Protein AF-A0AAV7RFZ5-F1 (afdb_monomer)

pLDDT: mean 86.52, std 11.88, range [27.7, 97.44]

Structure (mmCIF, N/CA/C/O backbone):
data_AF-A0AAV7RFZ5-F1
#
_entry.id   AF-A0AAV7RFZ5-F1
#
loop_
_atom_site.group_PDB
_atom_site.id
_atom_site.type_symbol
_atom_site.label_atom_id
_atom_site.label_alt_id
_atom_site.label_comp_id
_atom_site.label_asym_id
_atom_site.label_entity_id
_atom_site.label_seq_id
_atom_site.pdbx_PDB_ins_code
_atom_site.Cartn_x
_atom_site.Cartn_y
_atom_site.Cartn_z
_atom_site.occupancy
_atom_site.B_iso_or_equiv
_atom_site.auth_seq_id
_atom_site.auth_comp_id
_atom_site.auth_asym_id
_atom_site.auth_atom_id
_atom_site.pdbx_PDB_model_num
ATOM 1 N N . MET A 1 1 ? -70.930 -13.398 30.656 1.00 32.53 1 MET A N 1
ATOM 2 C CA . MET A 1 1 ? -69.897 -12.949 29.698 1.00 32.53 1 MET A CA 1
ATOM 3 C C . MET A 1 1 ? -68.576 -12.871 30.454 1.00 32.53 1 MET A C 1
ATOM 5 O O . MET A 1 1 ? -68.302 -11.859 31.072 1.00 32.53 1 MET A O 1
ATOM 9 N N . TYR A 1 2 ? -67.806 -13.958 30.504 1.00 27.70 2 TYR A N 1
ATOM 10 C CA . TYR A 1 2 ? -66.472 -13.952 31.117 1.00 27.70 2 TYR A CA 1
ATOM 11 C C . TYR A 1 2 ? -65.547 -14.809 30.250 1.00 27.70 2 TYR A C 1
ATOM 13 O O . TYR A 1 2 ? -65.387 -16.005 30.479 1.00 27.70 2 TYR A O 1
ATOM 21 N N . CYS A 1 3 ? -64.983 -14.206 29.200 1.00 31.38 3 CYS A N 1
ATOM 22 C CA . CYS A 1 3 ? -63.845 -14.782 28.485 1.00 31.38 3 CYS A CA 1
ATOM 23 C C . CYS A 1 3 ? -62.598 -14.513 29.331 1.00 31.38 3 CYS A C 1
ATOM 25 O O . CYS A 1 3 ? -61.932 -13.493 29.176 1.00 31.38 3 CYS A O 1
ATOM 27 N N . ASN A 1 4 ? -62.334 -15.409 30.281 1.00 36.47 4 ASN A N 1
ATOM 28 C CA . ASN A 1 4 ? -61.121 -15.384 31.085 1.00 36.47 4 ASN A CA 1
ATOM 29 C C . ASN A 1 4 ? -59.893 -15.644 30.200 1.00 36.47 4 ASN A C 1
ATOM 31 O O . ASN A 1 4 ? -59.837 -16.644 29.487 1.00 36.47 4 ASN A O 1
ATOM 35 N N . ASN A 1 5 ? -58.938 -14.715 30.282 1.00 44.78 5 ASN A N 1
ATOM 36 C CA . ASN A 1 5 ? -57.520 -14.792 29.926 1.00 44.78 5 ASN A CA 1
ATOM 37 C C . ASN A 1 5 ? -57.062 -16.083 29.221 1.00 44.78 5 ASN A C 1
ATOM 39 O O . ASN A 1 5 ? -56.762 -17.102 29.843 1.00 44.78 5 ASN A O 1
ATOM 43 N N . LEU A 1 6 ? -56.961 -15.975 27.896 1.00 51.78 6 LEU A N 1
ATOM 44 C CA . LEU A 1 6 ? -56.419 -16.960 26.965 1.00 51.78 6 LEU A CA 1
ATOM 45 C C . LEU A 1 6 ? -54.919 -17.172 27.199 1.00 51.78 6 LEU A C 1
ATOM 47 O O . LEU A 1 6 ? -54.073 -16.489 26.626 1.00 51.78 6 LEU A O 1
ATOM 51 N N . ILE A 1 7 ? -54.586 -18.158 28.023 1.00 56.19 7 ILE A N 1
ATOM 52 C CA . ILE A 1 7 ? -53.221 -18.662 28.137 1.00 56.19 7 ILE A CA 1
ATOM 53 C C . ILE A 1 7 ? -52.913 -19.418 26.836 1.00 56.19 7 ILE A C 1
ATOM 55 O O . ILE A 1 7 ? -53.590 -20.386 26.495 1.00 56.19 7 ILE A O 1
ATOM 59 N N . SER A 1 8 ? -51.890 -18.982 26.097 1.00 59.75 8 SER A N 1
ATOM 60 C CA . SER A 1 8 ? -51.423 -19.640 24.863 1.00 59.75 8 SER A CA 1
ATOM 61 C C . SER A 1 8 ? -50.872 -21.060 25.091 1.00 59.75 8 SER A C 1
ATOM 63 O O . SER A 1 8 ? -50.614 -21.788 24.134 1.00 59.75 8 SER A O 1
ATOM 65 N N . TRP A 1 9 ? -50.677 -21.440 26.353 1.00 57.91 9 TRP A N 1
ATOM 66 C CA . TRP A 1 9 ? -50.164 -22.727 26.798 1.00 57.91 9 TRP A CA 1
ATOM 67 C C . TRP A 1 9 ? -51.255 -23.534 27.496 1.00 57.91 9 TRP A C 1
ATOM 69 O O . TRP A 1 9 ? -51.931 -23.048 28.402 1.00 57.91 9 TRP A O 1
ATOM 79 N N . THR A 1 10 ? -51.384 -24.804 27.121 1.00 62.38 10 THR A N 1
ATOM 80 C CA . THR A 1 10 ? -52.253 -25.763 27.807 1.00 62.38 10 THR A CA 1
ATOM 81 C C . THR A 1 10 ? -51.456 -26.532 28.853 1.00 62.38 10 THR A C 1
ATOM 83 O O . THR A 1 10 ? -50.518 -27.242 28.501 1.00 62.38 10 THR A O 1
ATOM 86 N N . ARG A 1 11 ? -51.843 -26.453 30.133 1.00 61.00 11 ARG A N 1
ATOM 87 C CA . ARG A 1 11 ? -51.237 -27.273 31.204 1.00 61.00 11 ARG A CA 1
ATOM 88 C C . ARG A 1 11 ? -51.646 -28.749 31.155 1.00 61.00 11 ARG A C 1
ATOM 90 O O . ARG A 1 11 ? -50.950 -29.588 31.706 1.00 61.00 11 ARG A O 1
ATOM 97 N N . THR A 1 12 ? -52.767 -29.054 30.508 1.00 68.88 12 THR A N 1
ATOM 98 C CA . THR A 1 12 ? -53.399 -30.383 30.490 1.00 68.88 12 THR A CA 1
ATOM 99 C C . THR A 1 12 ? -53.640 -30.908 29.068 1.00 68.88 12 THR A C 1
ATOM 101 O O . THR A 1 12 ? -54.412 -31.841 28.875 1.00 68.88 12 THR A O 1
ATOM 104 N N . GLY A 1 13 ? -52.968 -30.327 28.066 1.00 67.31 13 GLY A N 1
ATOM 105 C CA . GLY A 1 13 ? -53.117 -30.688 26.651 1.00 67.31 13 GLY A CA 1
ATOM 106 C C . GLY A 1 13 ? -54.312 -30.029 25.945 1.00 67.31 13 GLY A C 1
ATOM 107 O O . GLY A 1 13 ? -55.052 -29.234 26.527 1.00 67.31 13 GLY A O 1
ATOM 108 N N . VAL A 1 14 ? -54.481 -30.329 24.652 1.00 74.94 14 VAL A N 1
ATOM 109 C CA . VAL A 1 14 ? -55.564 -29.785 23.815 1.00 74.94 14 VAL A CA 1
ATOM 110 C C . VAL A 1 14 ? -56.682 -30.817 23.693 1.00 74.94 14 VAL A C 1
ATOM 112 O O . VAL A 1 14 ? -56.518 -31.842 23.044 1.00 74.94 14 VAL A O 1
ATOM 115 N N . THR A 1 15 ? -57.834 -30.528 24.290 1.00 77.56 15 THR A N 1
ATOM 116 C CA . THR A 1 15 ? -59.030 -31.390 24.231 1.00 77.56 15 THR A CA 1
ATOM 117 C C . THR A 1 15 ? -59.938 -31.088 23.036 1.00 77.56 15 THR A C 1
ATOM 119 O O . THR A 1 15 ? -60.736 -31.923 22.626 1.00 77.56 15 THR A O 1
ATOM 122 N N . ASP A 1 16 ? -59.798 -29.898 22.450 1.00 79.94 16 ASP A N 1
ATOM 123 C CA . ASP A 1 16 ? -60.579 -29.431 21.306 1.00 79.94 16 ASP A CA 1
ATOM 124 C C . ASP A 1 16 ? -59.757 -29.520 20.017 1.00 79.94 16 ASP A C 1
ATOM 126 O O . ASP A 1 16 ? -59.101 -28.562 19.596 1.00 79.94 16 ASP A O 1
ATOM 130 N N . LEU A 1 17 ? -59.764 -30.714 19.424 1.00 80.25 17 LEU A N 1
ATOM 131 C CA . LEU A 1 17 ? -58.994 -31.029 18.221 1.00 80.25 17 LEU A CA 1
ATOM 132 C C . LEU A 1 17 ? -59.532 -30.330 16.964 1.00 80.25 17 LEU A C 1
ATOM 134 O O . LEU A 1 17 ? -58.768 -30.098 16.030 1.00 80.25 17 LEU A O 1
ATOM 138 N N . LYS A 1 18 ? -60.817 -29.945 16.940 1.00 85.06 18 LYS A N 1
ATOM 139 C CA . LYS A 1 18 ? -61.429 -29.263 15.786 1.00 85.06 18 LYS A CA 1
ATOM 140 C C . LYS A 1 18 ? -60.836 -27.868 15.565 1.00 85.06 18 LYS A C 1
ATOM 142 O O . LYS A 1 18 ? -60.684 -27.454 14.423 1.00 85.06 18 LYS A O 1
ATOM 147 N N . HIS A 1 19 ? -60.429 -27.186 16.638 1.00 81.56 19 HIS A N 1
ATOM 148 C CA . HIS A 1 19 ? -59.791 -25.862 16.587 1.00 81.56 19 HIS A CA 1
ATOM 149 C C . HIS A 1 19 ? -58.271 -25.912 16.824 1.00 81.56 19 HIS A C 1
ATOM 151 O O . HIS A 1 19 ? -57.644 -24.900 17.155 1.00 81.56 19 HIS A O 1
ATOM 157 N N . LEU A 1 20 ? -57.650 -27.087 16.668 1.00 82.44 20 LEU A N 1
ATOM 158 C CA . LEU A 1 20 ? -56.221 -27.280 16.919 1.00 82.44 20 LEU A CA 1
ATOM 159 C C . LEU A 1 20 ? -55.347 -26.393 16.022 1.00 82.44 20 LEU A C 1
ATOM 161 O O . LEU A 1 20 ? -54.431 -25.750 16.525 1.00 82.44 20 LEU A O 1
ATOM 165 N N . ALA A 1 21 ? -55.648 -26.310 14.723 1.00 85.69 21 ALA A N 1
ATOM 166 C CA . ALA A 1 21 ? -54.872 -25.506 13.775 1.00 85.69 21 ALA A CA 1
ATOM 167 C 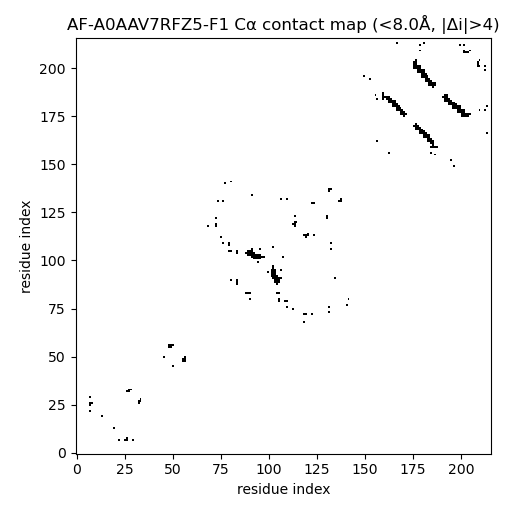C . ALA A 1 21 ? -54.835 -24.017 14.166 1.00 85.69 21 ALA A C 1
ATOM 169 O O . ALA A 1 21 ? -53.785 -23.375 14.134 1.00 85.69 21 ALA A O 1
ATOM 170 N N . GLU A 1 22 ? -55.968 -23.478 14.615 1.00 84.56 22 GLU A N 1
ATOM 171 C CA . GLU A 1 22 ? -56.070 -22.096 15.079 1.00 84.56 22 GLU A CA 1
ATOM 172 C C . GLU A 1 22 ? -55.326 -21.880 16.406 1.00 84.56 22 GLU A C 1
ATOM 174 O O . GLU A 1 22 ? -54.689 -20.845 16.610 1.00 84.56 22 GLU A O 1
ATOM 179 N N . LYS A 1 23 ? -55.354 -22.866 17.314 1.00 82.12 23 LYS A N 1
ATOM 180 C CA . LYS A 1 23 ? -54.558 -22.836 18.552 1.00 82.12 23 LYS A CA 1
ATOM 181 C C . LYS A 1 23 ? -53.054 -22.897 18.280 1.00 82.12 23 LYS A C 1
ATOM 183 O O . LYS A 1 23 ? -52.322 -22.138 18.908 1.00 82.12 23 LYS A O 1
ATOM 188 N N . ILE A 1 24 ? -52.605 -23.731 17.339 1.00 84.19 24 ILE A N 1
ATOM 189 C CA . ILE A 1 24 ? -51.195 -23.812 16.926 1.00 84.19 24 ILE A CA 1
ATOM 190 C C . ILE A 1 24 ? -50.742 -22.466 16.368 1.00 84.19 24 ILE A C 1
ATOM 192 O O . ILE A 1 24 ? -49.761 -21.916 16.854 1.00 84.19 24 ILE A O 1
ATOM 196 N N . LYS A 1 25 ? -51.491 -21.889 15.421 1.00 86.56 25 LYS A N 1
ATOM 197 C CA . LYS A 1 25 ? -51.143 -20.596 14.810 1.00 86.56 25 LYS A CA 1
ATOM 198 C C . LYS A 1 25 ? -51.033 -19.476 15.849 1.00 86.56 25 LYS A C 1
ATOM 200 O O . LYS A 1 25 ? -50.129 -18.646 15.793 1.00 86.56 25 LYS A O 1
ATOM 205 N N . ARG A 1 26 ? -51.940 -19.474 16.827 1.00 83.44 26 ARG A N 1
ATOM 206 C CA . ARG A 1 26 ? -51.945 -18.511 17.935 1.00 83.44 26 ARG A CA 1
ATOM 207 C C . ARG A 1 26 ? -50.766 -18.704 18.887 1.00 83.44 26 ARG A C 1
ATOM 209 O O . ARG A 1 26 ? -50.215 -17.714 19.348 1.00 83.44 26 ARG A O 1
ATOM 216 N N . HIS A 1 27 ? -50.376 -19.951 19.158 1.00 85.75 27 HIS A N 1
ATOM 217 C CA . HIS A 1 27 ? -49.178 -20.265 19.934 1.00 85.75 27 HIS A CA 1
ATOM 218 C C . HIS A 1 27 ? -47.903 -19.848 19.209 1.00 85.75 27 HIS A C 1
ATOM 220 O O . HIS A 1 27 ? -47.058 -19.197 19.815 1.00 85.75 27 HIS A O 1
ATOM 226 N N . ASP A 1 28 ? -47.796 -20.158 17.921 1.00 85.50 28 ASP A N 1
ATOM 227 C CA . ASP A 1 28 ? -46.648 -19.809 17.080 1.00 85.50 28 ASP A CA 1
ATOM 228 C C . ASP A 1 28 ? -46.438 -18.286 17.012 1.00 85.50 28 ASP A C 1
ATOM 230 O O . ASP A 1 28 ? -45.324 -17.781 17.099 1.00 85.50 28 ASP A O 1
ATOM 234 N N . SER A 1 29 ? -47.545 -17.536 16.990 1.00 87.38 29 SER A N 1
ATOM 235 C CA . SER A 1 29 ? -47.548 -16.067 17.015 1.00 87.38 29 SER A CA 1
ATOM 236 C C . SER A 1 29 ? -47.498 -15.470 18.430 1.00 87.38 29 SER A C 1
ATOM 238 O O . SER A 1 29 ? -47.563 -14.250 18.584 1.00 87.38 29 SER A O 1
ATOM 240 N N . SER A 1 30 ? -47.451 -16.295 19.480 1.00 87.38 30 SER A N 1
ATOM 241 C CA . SER A 1 30 ? -47.458 -15.803 20.858 1.00 87.38 30 SER A CA 1
ATOM 242 C C . SER A 1 30 ? -46.107 -15.194 21.228 1.00 87.38 30 SER A C 1
ATOM 244 O O . SER A 1 30 ? -45.051 -15.716 20.870 1.00 87.38 30 SER A O 1
ATOM 246 N N . GLU A 1 31 ? -46.129 -14.122 22.022 1.00 86.31 31 GLU A N 1
ATOM 247 C CA . GLU A 1 31 ? -44.915 -13.451 22.504 1.00 86.31 31 GLU A CA 1
ATOM 248 C C . GLU A 1 31 ? -43.962 -14.425 23.212 1.00 86.31 31 GLU A C 1
ATOM 250 O O . GLU A 1 31 ? -42.748 -14.361 23.029 1.00 86.31 31 GLU A O 1
ATOM 255 N N . SER A 1 32 ? -44.510 -15.370 23.983 1.00 84.25 32 SER A N 1
ATOM 256 C CA . SER A 1 32 ? -43.726 -16.390 24.681 1.00 84.25 32 SER A CA 1
ATOM 257 C C . SER A 1 32 ? -43.012 -17.335 23.714 1.00 84.25 32 SER A C 1
ATOM 259 O O . SER A 1 32 ? -41.819 -17.582 23.901 1.00 84.25 32 SER A O 1
ATOM 261 N N . HIS A 1 33 ? -43.706 -17.851 22.692 1.00 86.12 33 HIS A N 1
ATOM 262 C CA . HIS A 1 33 ? -43.086 -18.718 21.691 1.00 86.12 33 HIS A CA 1
ATOM 263 C C . HIS A 1 33 ? -42.000 -17.965 20.926 1.00 86.12 33 HIS A C 1
ATOM 265 O O . HIS A 1 33 ? -40.853 -18.406 20.915 1.00 86.12 33 HIS A O 1
ATOM 271 N N . LEU A 1 34 ? -42.327 -16.783 20.396 1.00 88.69 34 LEU A N 1
ATOM 272 C CA . LEU A 1 34 ? -41.390 -15.944 19.650 1.00 88.69 34 LEU A CA 1
ATOM 273 C C . LEU A 1 34 ? -40.155 -15.595 20.486 1.00 88.69 34 LEU A C 1
ATOM 275 O O . LEU A 1 34 ? -39.027 -15.770 20.033 1.00 88.69 34 LEU A O 1
ATOM 279 N N . THR A 1 35 ? -40.345 -15.187 21.742 1.00 88.44 35 THR A N 1
ATOM 280 C CA . THR A 1 35 ? -39.244 -14.867 22.659 1.00 88.44 35 THR A CA 1
ATOM 281 C C . THR A 1 35 ? -38.368 -16.086 22.939 1.00 88.44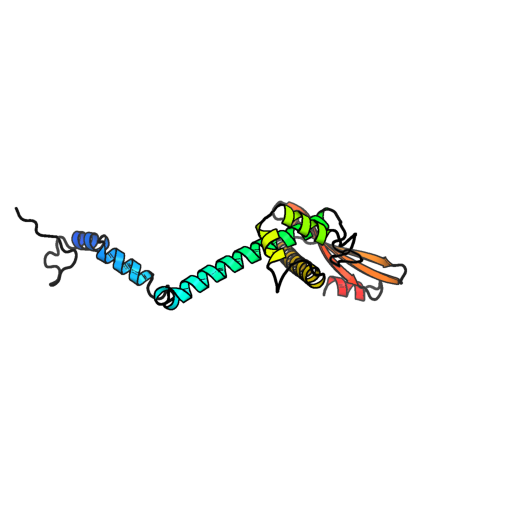 35 THR A C 1
ATOM 283 O O . THR A 1 35 ? -37.145 -15.967 22.980 1.00 88.44 35 THR A O 1
ATOM 286 N N . ASN A 1 36 ? -38.955 -17.269 23.129 1.00 88.38 36 ASN A N 1
ATOM 287 C CA . ASN A 1 36 ? -38.196 -18.492 23.387 1.00 88.38 36 ASN A CA 1
ATOM 288 C C . ASN A 1 36 ? -37.457 -18.988 22.138 1.00 88.38 36 ASN A C 1
ATOM 290 O O . ASN A 1 36 ? -36.306 -19.404 22.256 1.00 88.38 36 ASN A O 1
ATOM 294 N N . VAL A 1 37 ? -38.062 -18.882 20.953 1.00 90.44 37 VAL A N 1
ATOM 295 C CA . VAL A 1 37 ? -37.403 -19.169 19.669 1.00 90.44 37 VAL A CA 1
ATOM 296 C C . VAL A 1 37 ? -36.231 -18.217 19.449 1.00 90.44 37 VAL A C 1
ATOM 298 O O . VAL A 1 37 ? -35.129 -18.667 19.142 1.00 90.44 37 VAL A O 1
ATOM 301 N N . LEU A 1 38 ? -36.416 -16.917 19.692 1.00 86.25 38 LEU A N 1
ATOM 302 C CA . LEU A 1 38 ? -35.340 -15.928 19.604 1.00 86.25 38 LEU A CA 1
ATOM 303 C C . LEU A 1 38 ? -34.217 -16.220 20.609 1.00 86.25 38 LEU A C 1
ATOM 305 O O . LEU A 1 38 ? -33.044 -16.233 20.225 1.00 86.25 38 LEU A O 1
ATOM 309 N N . LYS A 1 39 ? -34.553 -16.532 21.868 1.00 85.56 39 LYS A N 1
ATOM 310 C CA . LYS A 1 39 ? -33.578 -16.923 22.900 1.00 85.56 39 LYS A CA 1
ATOM 311 C C . LYS A 1 39 ? -32.807 -18.175 22.503 1.00 85.56 39 LYS A C 1
ATOM 313 O O . LYS A 1 39 ? -31.587 -18.165 22.601 1.00 85.56 39 LYS A O 1
ATOM 318 N N . LEU A 1 40 ? -33.485 -19.213 22.012 1.00 87.12 40 LEU A N 1
ATOM 319 C CA . LEU A 1 40 ? -32.849 -20.444 21.542 1.00 87.12 40 LEU A CA 1
ATOM 320 C C . LEU A 1 40 ? -31.944 -20.177 20.334 1.00 87.12 40 LEU A C 1
ATOM 322 O O . LEU A 1 40 ? -30.814 -20.647 20.300 1.00 87.12 40 LEU A O 1
ATOM 326 N N . SER A 1 41 ? -32.397 -19.360 19.380 1.00 85.50 41 SER A N 1
ATOM 327 C CA . SER A 1 41 ? -31.605 -18.991 18.200 1.00 85.50 41 SER A CA 1
ATOM 328 C C . SER A 1 41 ? -30.344 -18.184 18.537 1.00 85.50 41 SER A C 1
ATOM 330 O O . SER A 1 41 ? -29.383 -18.195 17.763 1.00 85.50 41 SER A O 1
ATOM 332 N N . SER A 1 42 ? -30.355 -17.494 19.683 1.00 79.62 42 SER A N 1
ATOM 333 C CA . SER A 1 42 ? -29.245 -16.696 20.217 1.00 79.62 42 SER A CA 1
ATOM 334 C C . SER A 1 42 ? -28.406 -17.462 21.248 1.00 79.62 42 SER A C 1
ATOM 336 O O . SER A 1 42 ? -27.306 -17.026 21.599 1.00 79.62 42 SER A O 1
ATOM 338 N N . PHE A 1 43 ? -28.906 -18.599 21.738 1.00 77.62 43 PHE A N 1
ATOM 339 C CA . PHE A 1 43 ? -28.256 -19.426 22.747 1.00 77.62 43 PHE A CA 1
ATOM 340 C C . PHE A 1 43 ? -26.935 -19.975 22.197 1.00 77.62 43 PHE A C 1
ATOM 342 O O . PHE A 1 43 ? -26.880 -20.503 21.090 1.00 77.62 43 PHE A O 1
ATOM 349 N N . GLY A 1 44 ? -25.846 -19.785 22.945 1.00 72.88 44 GLY A N 1
ATOM 350 C CA . GLY A 1 44 ? -24.494 -20.170 22.525 1.00 72.88 44 GLY A CA 1
ATOM 351 C C . GLY A 1 44 ? -23.827 -19.242 21.499 1.00 72.88 44 GLY A C 1
ATOM 352 O O . GLY A 1 44 ? -22.633 -19.386 21.262 1.00 72.88 44 GLY A O 1
ATOM 353 N N . LYS A 1 45 ? -24.543 -18.262 20.923 1.00 76.94 45 LYS A N 1
ATOM 354 C CA . LYS A 1 45 ? -23.955 -17.265 20.002 1.00 76.94 45 LYS A CA 1
ATOM 355 C C . LYS A 1 45 ? -23.382 -16.041 20.713 1.00 76.94 45 LYS A C 1
ATOM 357 O O . LYS A 1 45 ? -22.537 -15.346 20.162 1.00 76.94 45 LYS A O 1
ATOM 362 N N . SER A 1 46 ? -23.856 -15.747 21.923 1.00 68.00 46 SER A N 1
ATOM 363 C CA . SER A 1 46 ? -23.341 -14.639 22.733 1.00 68.00 46 SER A CA 1
ATOM 364 C C . SER A 1 46 ? -22.176 -15.100 23.602 1.00 68.00 46 SER A C 1
ATOM 366 O O . SER A 1 46 ? -22.285 -16.097 24.313 1.00 68.00 46 SER A O 1
ATOM 368 N N . ASN A 1 47 ? -21.074 -14.350 23.586 1.00 71.94 47 ASN A N 1
ATOM 369 C CA . ASN A 1 47 ? -19.955 -14.599 24.487 1.00 71.94 47 ASN A CA 1
ATOM 370 C C . ASN A 1 47 ? -20.400 -14.330 25.936 1.00 71.94 47 ASN A C 1
ATOM 372 O O . ASN A 1 47 ? -20.714 -13.196 26.300 1.00 71.94 47 ASN A O 1
ATOM 376 N N . ILE A 1 48 ? -20.420 -15.381 26.756 1.00 70.81 48 ILE A N 1
ATOM 377 C CA . ILE A 1 48 ? -20.871 -15.349 28.154 1.00 70.81 48 ILE A CA 1
ATOM 378 C C . ILE A 1 48 ? -20.081 -14.312 28.974 1.00 70.81 48 ILE A C 1
ATOM 380 O O . ILE A 1 48 ? -20.656 -13.633 29.826 1.00 70.81 48 ILE A O 1
ATOM 384 N N . ALA A 1 49 ? -18.795 -14.100 28.669 1.00 65.06 49 ALA A N 1
ATOM 385 C CA . ALA A 1 49 ? -17.973 -13.098 29.347 1.00 65.06 49 ALA A CA 1
ATOM 386 C C . ALA A 1 49 ? -18.464 -11.657 29.103 1.00 65.06 49 ALA A C 1
ATOM 388 O O . ALA A 1 49 ? -18.399 -10.833 30.012 1.00 65.06 49 ALA A O 1
ATOM 389 N N . LEU A 1 50 ? -19.012 -11.353 27.915 1.00 66.00 50 LEU A N 1
ATO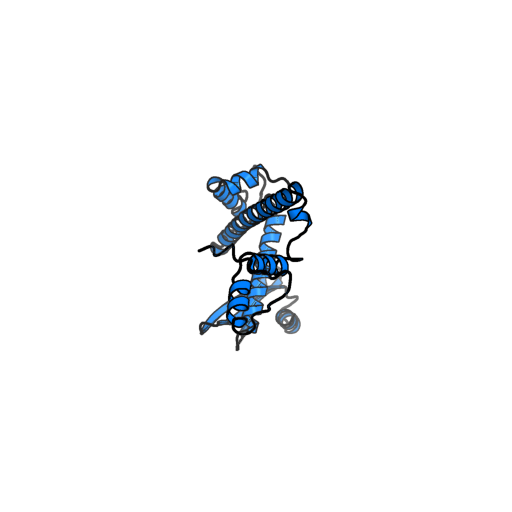M 390 C CA . LEU A 1 50 ? -19.582 -10.030 27.603 1.00 66.00 50 LEU A CA 1
ATOM 391 C C . LEU A 1 50 ? -20.882 -9.751 28.365 1.00 66.00 50 LEU A C 1
ATOM 393 O O . LEU A 1 50 ? -21.200 -8.590 28.616 1.00 66.00 50 LEU A O 1
ATOM 397 N N . GLN A 1 51 ? -21.639 -10.797 28.705 1.00 63.88 51 GLN A N 1
ATOM 398 C CA . GLN A 1 51 ? -22.903 -10.671 29.433 1.00 63.88 51 GLN A CA 1
ATOM 399 C C . GLN A 1 51 ? -22.701 -10.623 30.950 1.00 63.88 51 GLN A C 1
ATOM 401 O O . GLN A 1 51 ? -23.433 -9.915 31.636 1.00 63.88 51 GLN A O 1
ATOM 406 N N . LEU A 1 52 ? -21.716 -11.360 31.472 1.00 65.81 52 LEU A N 1
ATOM 407 C CA . LEU A 1 52 ? -21.489 -11.494 32.914 1.00 65.81 52 LEU A CA 1
ATOM 408 C C . LEU A 1 52 ? -20.545 -10.438 33.498 1.00 65.81 52 LEU A C 1
ATOM 410 O O . LEU A 1 52 ? -20.553 -10.230 34.708 1.00 65.81 52 LEU A O 1
ATOM 414 N N . ASN A 1 53 ? -19.718 -9.787 32.675 1.00 80.25 53 ASN A N 1
ATOM 415 C CA . ASN A 1 53 ? -18.70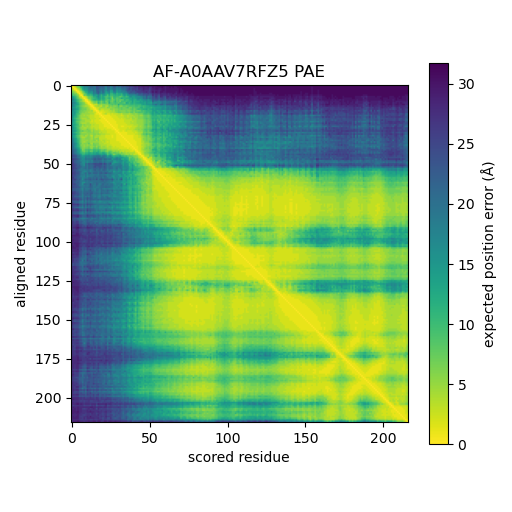2 -8.860 33.161 1.00 80.25 53 ASN A CA 1
ATOM 416 C C . ASN A 1 53 ? -18.755 -7.520 32.412 1.00 80.25 53 ASN A C 1
ATOM 418 O O . ASN A 1 53 ? -18.277 -7.377 31.284 1.00 80.25 53 ASN A O 1
ATOM 422 N N . GLU A 1 54 ? -19.313 -6.506 33.077 1.00 79.19 54 GLU A N 1
ATOM 423 C CA . GLU A 1 54 ? -19.418 -5.150 32.535 1.00 79.19 54 GLU A CA 1
ATOM 424 C C . GLU A 1 54 ? -18.043 -4.545 32.210 1.00 79.19 54 GLU A C 1
ATOM 426 O O . GLU A 1 54 ? -17.899 -3.865 31.192 1.00 79.19 54 GLU A O 1
ATOM 431 N N . ALA A 1 55 ? -17.022 -4.818 33.029 1.00 80.19 55 ALA A N 1
ATOM 432 C CA . ALA A 1 55 ? -15.665 -4.335 32.797 1.00 80.19 55 ALA A CA 1
ATOM 433 C C . ALA A 1 55 ? -15.037 -4.985 31.555 1.00 80.19 55 ALA A C 1
ATOM 435 O O . ALA A 1 55 ? -14.416 -4.289 30.755 1.00 80.19 55 ALA A O 1
ATOM 436 N N . TYR A 1 56 ? -15.263 -6.285 31.339 1.00 82.25 56 TYR A N 1
ATOM 437 C CA . TYR A 1 56 ? -14.830 -6.979 30.122 1.00 82.25 56 TYR A CA 1
ATOM 438 C C . TYR A 1 56 ? -15.505 -6.391 28.878 1.00 82.25 56 TYR A C 1
ATOM 440 O O . TYR A 1 56 ? -14.832 -6.059 27.903 1.00 82.25 56 TYR A O 1
ATOM 448 N N . ARG A 1 57 ? -16.824 -6.162 28.935 1.00 82.69 57 ARG A N 1
ATOM 449 C CA . ARG A 1 57 ? -17.570 -5.512 27.848 1.00 82.69 57 ARG A CA 1
ATOM 450 C C . ARG A 1 57 ? -17.037 -4.110 27.539 1.00 82.69 57 ARG A C 1
ATOM 452 O O . ARG A 1 57 ? -16.803 -3.799 26.374 1.00 82.69 57 ARG A O 1
ATOM 459 N N . LYS A 1 58 ? -16.803 -3.280 28.564 1.00 86.19 58 LYS A N 1
ATOM 460 C CA . LYS A 1 58 ? -16.181 -1.950 28.406 1.00 86.19 58 LYS A CA 1
ATOM 461 C C . LYS A 1 58 ? -14.775 -2.045 27.811 1.00 86.19 58 LYS A C 1
ATOM 463 O O . LYS A 1 58 ? -14.421 -1.223 26.975 1.00 86.19 58 LYS A O 1
ATOM 468 N N . GLY A 1 59 ? -13.999 -3.057 28.201 1.00 87.75 59 GLY A N 1
ATOM 469 C CA . GLY A 1 59 ? -12.670 -3.321 27.650 1.00 87.75 59 GLY A CA 1
ATOM 470 C C . GLY A 1 59 ? -12.697 -3.610 26.150 1.00 87.75 59 GLY A C 1
ATOM 471 O O . GLY A 1 59 ? -11.914 -3.024 25.409 1.00 87.75 59 GLY A O 1
ATOM 472 N N . VAL A 1 60 ? -13.632 -4.446 25.689 1.00 88.06 60 VAL A N 1
ATOM 473 C CA . VAL A 1 60 ? -13.796 -4.752 24.256 1.00 88.06 60 VAL A CA 1
ATOM 474 C C . VAL A 1 60 ? -14.223 -3.517 23.464 1.00 88.06 60 VAL A C 1
ATOM 476 O O . VAL A 1 60 ? -13.654 -3.253 22.410 1.00 88.06 60 VAL A O 1
ATOM 479 N N . ILE A 1 61 ? -15.175 -2.732 23.982 1.00 89.31 61 ILE A N 1
ATOM 480 C CA . ILE A 1 61 ? -15.605 -1.480 23.338 1.00 89.31 61 ILE A CA 1
ATOM 481 C C . ILE A 1 61 ? -14.413 -0.531 23.192 1.00 89.31 61 ILE A C 1
ATOM 483 O O . ILE A 1 61 ? -14.114 -0.097 22.084 1.00 89.31 61 ILE A O 1
ATOM 487 N N . LYS A 1 62 ? -13.676 -0.292 24.282 1.00 92.25 62 LYS A N 1
ATOM 488 C CA . LYS A 1 62 ? -12.498 0.579 24.267 1.00 92.25 62 LYS A CA 1
ATOM 489 C C . LYS A 1 62 ? -11.419 0.076 23.306 1.00 92.25 62 LYS A C 1
ATOM 491 O O . LYS A 1 62 ? -10.798 0.872 22.617 1.00 92.25 62 LYS A O 1
ATOM 496 N N . HIS A 1 63 ? -11.186 -1.235 23.245 1.00 91.50 63 HIS A N 1
ATOM 497 C CA . HIS A 1 63 ? -10.226 -1.806 22.302 1.00 91.50 63 HIS A CA 1
ATOM 498 C C . HIS A 1 63 ? -10.635 -1.550 20.847 1.00 91.50 63 HIS A C 1
ATOM 500 O O . HIS A 1 63 ? -9.801 -1.121 20.056 1.00 91.50 63 HIS A O 1
ATOM 506 N N . ASN A 1 64 ? -11.908 -1.758 20.507 1.00 93.38 64 ASN A N 1
ATOM 507 C CA . ASN A 1 64 ? -12.409 -1.494 19.159 1.00 93.38 64 ASN A CA 1
ATOM 508 C C . ASN A 1 64 ? -12.326 -0.003 18.802 1.00 93.38 64 ASN A C 1
ATOM 510 O O . ASN A 1 64 ? -11.889 0.326 17.706 1.00 93.38 64 ASN A O 1
ATOM 514 N N . GLU A 1 65 ? -12.643 0.893 19.742 1.00 93.25 65 GLU A N 1
ATOM 515 C CA . GLU A 1 65 ? -12.464 2.340 19.553 1.00 93.25 65 GLU A CA 1
ATOM 516 C C . GLU A 1 65 ? -11.000 2.702 19.251 1.00 93.25 65 GLU A C 1
ATOM 518 O O . GLU A 1 65 ? -10.732 3.535 18.388 1.00 93.25 65 GLU A O 1
ATOM 523 N N . GLU A 1 66 ? -10.035 2.073 19.928 1.00 91.06 66 GLU A N 1
ATOM 524 C CA . GLU A 1 66 ? -8.608 2.273 19.643 1.00 91.06 66 GLU A CA 1
ATOM 525 C C . GLU A 1 66 ? -8.197 1.680 18.287 1.00 91.06 66 GLU A C 1
ATOM 527 O O . GLU A 1 66 ? -7.416 2.294 17.561 1.00 91.06 66 GLU A O 1
ATOM 532 N N . VAL A 1 67 ? -8.739 0.520 17.904 1.00 92.88 67 VAL A N 1
ATOM 533 C CA . VAL A 1 67 ? -8.518 -0.068 16.572 1.00 92.88 67 VAL A CA 1
ATOM 534 C C . VAL A 1 67 ? -9.018 0.873 15.478 1.00 92.88 67 VAL A C 1
ATOM 536 O O . VAL A 1 67 ? -8.292 1.111 14.513 1.00 92.88 67 VAL A O 1
ATOM 539 N N . ASP A 1 68 ? -10.212 1.441 15.632 1.00 94.19 68 ASP A N 1
ATOM 540 C CA . ASP A 1 68 ? -10.798 2.359 14.654 1.00 94.19 68 ASP A CA 1
ATOM 541 C C . ASP A 1 68 ? -9.980 3.648 14.532 1.00 94.19 68 ASP A C 1
ATOM 543 O O . ASP A 1 68 ? -9.664 4.078 13.418 1.00 94.19 68 ASP A O 1
ATOM 547 N N . LYS A 1 69 ? -9.540 4.219 15.662 1.00 92.44 69 LYS A N 1
ATOM 548 C CA . LYS A 1 69 ? -8.611 5.360 15.664 1.00 92.44 69 LYS A CA 1
ATOM 549 C C . LYS A 1 69 ? -7.314 5.018 14.937 1.00 92.44 69 LYS A C 1
ATOM 551 O O . LYS A 1 69 ? -6.904 5.758 14.050 1.00 92.44 69 LYS A O 1
ATOM 556 N N . ASN A 1 70 ? -6.683 3.889 15.254 1.00 92.44 70 ASN A N 1
ATOM 557 C CA . ASN A 1 70 ? -5.418 3.496 14.631 1.00 92.44 70 ASN A CA 1
ATOM 558 C C . ASN A 1 70 ? -5.562 3.274 13.119 1.00 92.44 70 ASN A C 1
ATOM 560 O O . ASN A 1 70 ? -4.701 3.704 12.353 1.00 92.44 70 ASN A O 1
ATOM 564 N N . ARG A 1 71 ? -6.667 2.662 12.671 1.00 94.75 71 ARG A N 1
ATOM 565 C CA . ARG A 1 71 ? -6.981 2.506 11.241 1.00 94.75 71 ARG A CA 1
ATOM 566 C C . ARG A 1 71 ? -7.158 3.853 10.549 1.00 94.75 71 ARG A C 1
ATOM 568 O O . ARG A 1 71 ? -6.671 4.023 9.434 1.00 94.75 71 ARG A O 1
ATOM 575 N N . TYR A 1 72 ? -7.818 4.803 11.207 1.00 95.31 72 TYR A N 1
ATOM 576 C CA . TYR A 1 72 ? -7.983 6.154 10.684 1.00 95.31 72 TYR A CA 1
ATOM 577 C C . TYR A 1 72 ? -6.632 6.855 10.491 1.00 95.31 72 TYR A C 1
ATOM 579 O O . TYR A 1 72 ? -6.340 7.329 9.395 1.00 95.31 72 TYR A O 1
ATOM 587 N N . ILE A 1 73 ? -5.778 6.853 11.520 1.00 95.12 73 ILE A N 1
ATOM 588 C CA . ILE A 1 73 ? -4.429 7.433 11.445 1.00 95.12 73 ILE A CA 1
ATOM 589 C C . ILE A 1 73 ? -3.617 6.777 10.325 1.00 95.12 73 ILE A C 1
ATOM 591 O O . ILE A 1 73 ? -3.029 7.468 9.494 1.00 95.12 73 ILE A O 1
ATOM 595 N N . LEU A 1 74 ? -3.623 5.443 10.260 1.00 95.19 74 LEU A N 1
ATOM 596 C CA . LEU A 1 74 ? -2.924 4.693 9.220 1.00 95.19 74 LEU A CA 1
ATOM 597 C C . LEU A 1 74 ? -3.402 5.083 7.815 1.00 95.19 74 LEU A C 1
ATOM 599 O O . LEU A 1 74 ? -2.578 5.272 6.923 1.00 95.19 74 LEU A O 1
ATOM 603 N N . SER A 1 75 ? -4.713 5.264 7.624 1.00 96.25 75 SER A N 1
ATOM 604 C CA . SER A 1 75 ? -5.272 5.733 6.352 1.00 96.25 75 SER A CA 1
ATOM 605 C C . SER A 1 75 ? -4.691 7.086 5.944 1.00 96.25 75 SER A C 1
ATOM 607 O O . SER A 1 75 ? -4.331 7.260 4.784 1.00 96.25 75 SER A O 1
ATOM 609 N N . LYS A 1 76 ? -4.543 8.025 6.885 1.00 96.44 76 LYS A N 1
ATOM 610 C CA . LYS A 1 76 ? -3.974 9.352 6.602 1.00 96.44 76 LYS A CA 1
ATOM 611 C C . LYS A 1 76 ? -2.498 9.290 6.237 1.00 96.44 76 LYS A C 1
ATOM 613 O O . LYS A 1 76 ? -2.068 9.983 5.321 1.00 96.44 76 LYS A O 1
ATOM 618 N N . LEU A 1 77 ? -1.731 8.424 6.896 1.00 95.81 77 LEU A N 1
ATOM 619 C CA . LEU A 1 77 ? -0.334 8.186 6.529 1.00 95.81 77 LEU A CA 1
ATOM 620 C C . LEU A 1 77 ? -0.221 7.593 5.117 1.00 95.81 77 LEU A C 1
ATOM 622 O O . LEU A 1 77 ? 0.608 8.045 4.330 1.00 95.81 77 LEU A O 1
ATOM 626 N N . ILE A 1 78 ? -1.084 6.633 4.770 1.00 96.12 78 ILE A N 1
ATOM 627 C CA . ILE A 1 78 ? -1.157 6.062 3.416 1.00 96.12 78 ILE A CA 1
ATOM 628 C C . ILE A 1 78 ? -1.515 7.142 2.388 1.00 96.12 78 ILE A C 1
ATOM 630 O O . ILE A 1 78 ? -0.919 7.172 1.312 1.00 96.12 78 ILE A O 1
ATOM 634 N N . ASP A 1 79 ? -2.441 8.047 2.706 1.00 96.38 79 ASP A N 1
ATOM 635 C CA . ASP A 1 79 ? -2.793 9.163 1.823 1.00 96.38 79 ASP A CA 1
ATOM 636 C C . ASP A 1 79 ? -1.599 10.103 1.590 1.00 96.38 79 ASP A C 1
ATOM 638 O O . ASP A 1 79 ? -1.369 10.519 0.454 1.00 96.38 79 ASP A O 1
ATOM 642 N N . CYS A 1 80 ? -0.771 10.362 2.610 1.00 95.94 80 CYS A N 1
ATOM 643 C CA . CYS A 1 80 ? 0.484 11.104 2.442 1.00 95.94 80 CYS A CA 1
ATOM 644 C C . CYS A 1 80 ? 1.469 10.380 1.506 1.00 95.94 80 CYS A C 1
ATOM 646 O O . CYS A 1 80 ? 2.064 11.018 0.638 1.00 95.94 80 CYS A O 1
ATOM 648 N N . VAL A 1 81 ? 1.629 9.054 1.629 1.00 95.75 81 VAL A N 1
ATOM 649 C CA . VAL A 1 81 ? 2.487 8.272 0.712 1.00 95.75 81 VAL A CA 1
ATOM 650 C C . VAL A 1 81 ? 1.940 8.317 -0.716 1.00 95.75 81 VAL A C 1
ATOM 652 O O . VAL A 1 81 ? 2.696 8.556 -1.659 1.00 95.75 81 VAL A O 1
ATOM 655 N N . LYS A 1 82 ? 0.624 8.138 -0.888 1.00 95.94 82 LYS A N 1
ATOM 656 C CA . LYS A 1 82 ? -0.047 8.238 -2.192 1.00 95.94 82 LYS A CA 1
ATOM 657 C C . LYS A 1 82 ? 0.142 9.609 -2.820 1.00 95.94 82 LYS A C 1
ATOM 659 O O . LYS A 1 82 ? 0.395 9.677 -4.017 1.00 95.94 82 LYS A O 1
ATOM 664 N N . PHE A 1 83 ? 0.039 10.678 -2.032 1.00 96.25 83 PHE A N 1
ATOM 665 C CA . PHE A 1 83 ? 0.300 12.031 -2.503 1.00 96.25 83 PHE A CA 1
ATOM 666 C C . PHE A 1 83 ? 1.734 12.150 -3.020 1.00 96.25 83 PHE A C 1
ATOM 668 O O . PHE A 1 83 ? 1.932 12.563 -4.159 1.00 96.25 83 PHE A O 1
ATOM 675 N N . CYS A 1 84 ? 2.731 11.718 -2.240 1.00 95.06 84 CYS A N 1
ATOM 676 C CA . CYS A 1 84 ? 4.119 11.739 -2.700 1.00 95.06 84 CYS A CA 1
ATOM 677 C C . CYS A 1 84 ? 4.293 10.967 -4.017 1.00 95.06 84 CYS A C 1
ATOM 679 O O . CYS A 1 84 ? 4.888 11.491 -4.951 1.00 95.06 84 CYS A O 1
ATOM 681 N N . GLY A 1 85 ? 3.720 9.765 -4.125 1.00 93.19 85 GLY A N 1
ATOM 682 C CA . GLY A 1 85 ? 3.794 8.957 -5.344 1.00 93.19 85 GLY A CA 1
ATOM 683 C C . GLY A 1 85 ? 3.089 9.588 -6.551 1.00 93.19 85 GLY A C 1
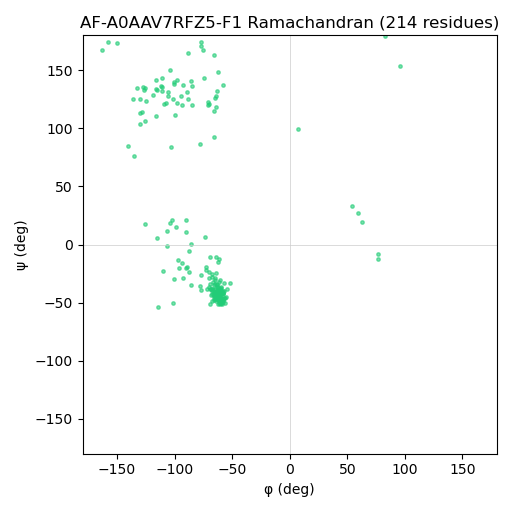ATOM 684 O O . GLY A 1 85 ? 3.633 9.573 -7.649 1.00 93.19 85 GLY A O 1
ATOM 685 N N . ALA A 1 86 ? 1.905 10.175 -6.359 1.00 94.88 86 ALA A N 1
ATOM 686 C CA . ALA A 1 86 ? 1.114 10.780 -7.434 1.00 94.88 86 ALA A CA 1
ATOM 687 C C . ALA A 1 86 ? 1.765 12.032 -8.040 1.00 94.88 86 ALA A C 1
ATOM 689 O O . ALA A 1 86 ? 1.525 12.340 -9.204 1.00 94.88 86 ALA A O 1
ATOM 690 N N . PHE A 1 87 ? 2.573 12.744 -7.252 1.00 95.00 87 PHE A N 1
ATOM 691 C CA . PHE A 1 87 ? 3.2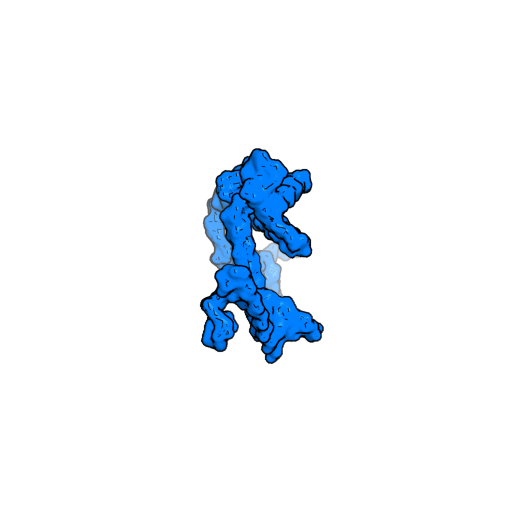83 13.954 -7.668 1.00 95.00 87 PHE A CA 1
ATOM 692 C C . PHE A 1 87 ? 4.790 13.729 -7.875 1.00 95.00 87 PHE A C 1
ATOM 694 O O . PHE A 1 87 ? 5.528 14.704 -7.990 1.00 95.00 87 PHE A O 1
ATOM 701 N N . GLU A 1 88 ? 5.248 12.471 -7.899 1.00 93.75 88 GLU A N 1
ATOM 702 C CA . GLU A 1 88 ? 6.664 12.099 -8.074 1.00 93.75 88 GLU A CA 1
ATOM 703 C C . GLU A 1 88 ? 7.602 12.780 -7.056 1.00 93.75 88 GLU A C 1
ATOM 705 O O . GLU A 1 88 ? 8.754 13.114 -7.335 1.00 93.75 88 GLU A O 1
ATOM 710 N N . LEU A 1 89 ? 7.100 13.005 -5.840 1.00 93.25 89 LEU A N 1
ATOM 711 C CA . LEU A 1 89 ? 7.833 13.678 -4.778 1.00 93.25 89 LEU A CA 1
ATOM 712 C C . LEU A 1 89 ? 8.691 12.687 -4.004 1.00 93.25 89 LEU A C 1
ATOM 714 O O . LEU A 1 89 ? 8.270 11.581 -3.653 1.00 93.25 89 LEU A O 1
ATOM 718 N N . VAL A 1 90 ? 9.891 13.138 -3.649 1.00 89.12 90 VAL A N 1
ATOM 719 C CA . VAL A 1 90 ? 10.764 12.390 -2.752 1.00 89.12 90 VAL A CA 1
ATOM 720 C C . VAL A 1 90 ? 10.087 12.296 -1.387 1.00 89.12 90 VAL A C 1
ATOM 722 O O . VAL A 1 90 ? 9.839 13.306 -0.731 1.00 89.12 90 VAL A O 1
ATOM 725 N N . VAL A 1 91 ? 9.801 11.070 -0.950 1.00 88.25 91 VAL A N 1
ATOM 726 C CA . VAL A 1 91 ? 9.163 10.805 0.349 1.00 88.25 91 VAL A CA 1
ATOM 727 C C . VAL A 1 91 ? 10.035 11.347 1.491 1.00 88.25 91 VAL A C 1
ATOM 729 O O . VAL A 1 91 ? 9.523 11.973 2.418 1.00 88.25 91 VAL A O 1
ATOM 732 N N . ARG A 1 92 ? 11.357 11.166 1.378 1.00 86.25 92 ARG A N 1
ATOM 733 C CA . ARG A 1 92 ? 12.340 11.397 2.444 1.00 86.25 92 ARG A CA 1
ATOM 734 C C . ARG A 1 92 ? 13.142 12.677 2.287 1.00 86.25 92 ARG A C 1
ATOM 736 O O . ARG A 1 92 ? 13.451 13.106 1.177 1.00 86.25 92 ARG A O 1
ATOM 743 N N . GLY A 1 93 ? 13.539 13.232 3.426 1.00 82.56 93 GLY A N 1
ATOM 744 C CA . GLY A 1 93 ? 14.564 14.270 3.511 1.00 82.56 93 GLY A CA 1
ATOM 745 C C . GLY A 1 93 ? 15.967 13.678 3.651 1.00 82.56 93 GLY A C 1
ATOM 746 O O . GLY A 1 93 ? 16.131 12.504 3.979 1.00 82.56 93 GLY A O 1
ATOM 747 N N . HIS A 1 94 ? 16.992 14.503 3.429 1.00 83.50 94 HIS A N 1
ATOM 748 C CA . HIS A 1 94 ? 18.370 14.136 3.783 1.00 83.50 94 HIS A CA 1
ATOM 749 C C . HIS A 1 94 ? 18.541 14.014 5.306 1.00 83.50 94 HIS A C 1
ATOM 751 O O . HIS A 1 94 ? 19.212 13.107 5.792 1.00 83.50 94 HIS A O 1
ATOM 757 N N . ASP A 1 95 ? 17.890 14.913 6.040 1.00 82.81 95 ASP A N 1
ATOM 758 C CA . ASP A 1 95 ? 17.842 14.946 7.493 1.00 82.81 95 ASP A CA 1
ATOM 759 C C . ASP A 1 95 ? 16.376 15.030 7.914 1.00 82.81 95 ASP A C 1
ATOM 761 O O . ASP A 1 95 ? 15.721 16.024 7.621 1.00 82.81 95 ASP A O 1
ATOM 765 N N . GLU A 1 96 ? 15.861 13.988 8.566 1.00 83.56 96 GLU A N 1
ATOM 766 C CA . GLU A 1 96 ? 14.478 13.915 9.052 1.00 83.56 96 GLU A CA 1
ATOM 767 C C . GLU A 1 96 ? 14.378 14.169 10.564 1.00 83.56 96 GLU A C 1
ATOM 769 O O . GLU A 1 96 ? 13.413 13.729 11.183 1.00 83.56 96 GLU A O 1
ATOM 774 N N . THR A 1 97 ? 15.363 14.813 11.196 1.00 83.56 97 THR A N 1
ATOM 775 C CA . THR A 1 97 ? 15.272 15.232 12.608 1.00 83.56 97 THR A CA 1
ATOM 776 C C . THR A 1 97 ? 14.190 16.299 12.822 1.00 83.56 97 THR A C 1
ATOM 778 O O . THR A 1 97 ? 13.681 16.893 11.869 1.00 83.56 97 THR A O 1
ATOM 781 N N . GLU A 1 98 ? 13.775 16.515 14.076 1.00 77.50 98 GLU A N 1
ATOM 782 C CA . GLU A 1 98 ? 12.755 17.524 14.417 1.00 77.50 98 GLU A CA 1
ATOM 783 C C . GLU A 1 98 ? 13.235 18.952 14.131 1.00 77.50 98 GLU A C 1
ATOM 785 O O . GLU A 1 98 ? 12.442 19.814 13.760 1.00 77.50 98 GLU A O 1
ATOM 790 N N . GLU A 1 99 ? 14.539 19.178 14.243 1.00 82.44 99 GLU A N 1
ATOM 791 C CA . GLU A 1 99 ? 15.201 20.462 14.048 1.00 82.44 99 GLU A CA 1
ATOM 792 C C . GLU A 1 99 ? 15.590 20.719 12.584 1.00 82.44 99 GLU A C 1
ATOM 794 O O . GLU A 1 99 ? 16.052 21.812 12.243 1.00 82.44 99 GLU A O 1
ATOM 799 N N . SER A 1 100 ? 15.402 19.730 11.706 1.00 84.31 100 SER A N 1
ATOM 800 C CA . SER A 1 100 ? 15.742 19.849 10.293 1.00 84.31 100 SER A CA 1
ATOM 801 C C . SER A 1 100 ? 14.903 20.929 9.609 1.00 84.31 100 SER A C 1
ATOM 803 O O . SER A 1 100 ? 13.672 20.960 9.686 1.00 84.31 100 SER A O 1
ATOM 805 N N . LEU A 1 101 ? 15.574 21.797 8.847 1.00 80.31 101 LEU A N 1
ATOM 806 C CA . LEU A 1 101 ? 14.911 22.784 7.989 1.00 80.31 101 LEU A CA 1
ATOM 807 C C . LEU A 1 101 ? 14.156 22.122 6.825 1.00 80.31 101 LEU A C 1
ATOM 809 O O . LEU A 1 101 ? 13.194 22.697 6.309 1.00 80.31 101 LEU A O 1
ATOM 813 N N . ASN A 1 102 ? 14.579 20.919 6.421 1.00 81.19 102 ASN A N 1
ATOM 814 C CA . ASN A 1 102 ? 13.968 20.146 5.345 1.00 81.19 102 ASN A CA 1
ATOM 815 C C . ASN A 1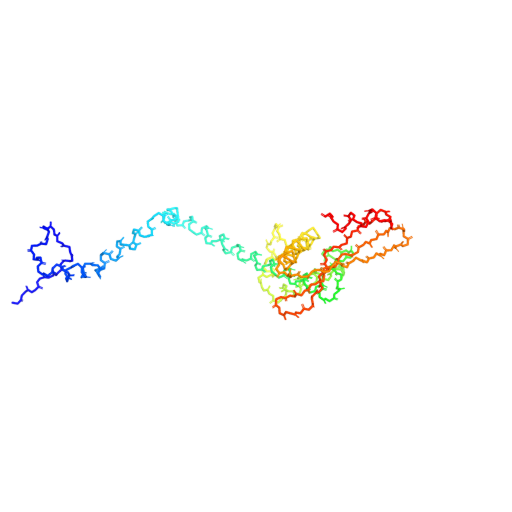 102 ? 13.814 18.666 5.748 1.00 81.19 102 ASN A C 1
ATOM 817 O O . ASN A 1 102 ? 14.563 17.812 5.264 1.00 81.19 102 ASN A O 1
ATOM 821 N N . PRO A 1 103 ? 12.822 18.353 6.603 1.00 83.12 103 PRO A N 1
ATOM 822 C CA . PRO A 1 103 ? 12.624 17.017 7.157 1.00 83.12 103 PRO A CA 1
ATOM 823 C C . PRO A 1 103 ? 12.050 15.996 6.160 1.00 83.12 103 PRO A C 1
ATOM 825 O O . PRO A 1 103 ? 11.711 14.884 6.554 1.00 83.12 103 PRO A O 1
ATOM 828 N N . GLY A 1 104 ? 11.918 16.360 4.880 1.00 89.00 104 GLY A N 1
ATOM 829 C CA . GLY A 1 104 ? 11.287 15.542 3.846 1.00 89.00 104 GLY A CA 1
ATOM 830 C C . GLY A 1 104 ? 9.816 15.877 3.613 1.00 89.00 104 GLY A C 1
ATOM 831 O O . GLY A 1 104 ? 9.112 16.376 4.496 1.00 89.00 104 GLY A O 1
ATOM 832 N N . VAL A 1 105 ? 9.341 15.597 2.396 1.00 92.00 105 VAL A N 1
ATOM 833 C CA . VAL A 1 105 ? 7.978 15.944 1.963 1.00 92.00 105 VAL A CA 1
ATOM 834 C C . VAL A 1 105 ? 6.934 15.168 2.758 1.00 92.00 105 VAL A C 1
ATOM 836 O O . VAL A 1 105 ? 5.962 15.764 3.215 1.00 92.00 105 VAL A O 1
ATOM 839 N N . PHE A 1 106 ? 7.145 13.868 2.982 1.00 93.00 106 PHE A N 1
ATOM 840 C CA . PHE A 1 106 ? 6.200 13.039 3.731 1.00 93.00 106 PHE A CA 1
ATOM 841 C C . PHE A 1 106 ? 5.954 13.591 5.135 1.00 93.00 106 PHE A C 1
ATOM 843 O O . PHE A 1 106 ? 4.808 13.769 5.542 1.00 93.00 106 PHE A O 1
ATOM 850 N N . ARG A 1 107 ? 7.027 13.925 5.857 1.00 91.31 107 ARG A N 1
ATOM 851 C CA . ARG A 1 107 ? 6.926 14.455 7.216 1.00 91.31 107 ARG A CA 1
ATOM 852 C C . ARG A 1 107 ? 6.188 15.794 7.244 1.00 91.31 107 ARG A C 1
ATOM 854 O O . ARG A 1 107 ? 5.273 15.960 8.042 1.00 91.31 107 ARG A O 1
ATOM 861 N N . ARG A 1 108 ? 6.492 16.693 6.303 1.00 91.38 108 ARG A N 1
ATOM 862 C CA . ARG A 1 108 ? 5.780 17.975 6.162 1.00 91.38 108 ARG A CA 1
ATOM 863 C C . ARG A 1 108 ? 4.301 17.801 5.829 1.00 91.38 108 ARG A C 1
ATOM 865 O O . ARG A 1 1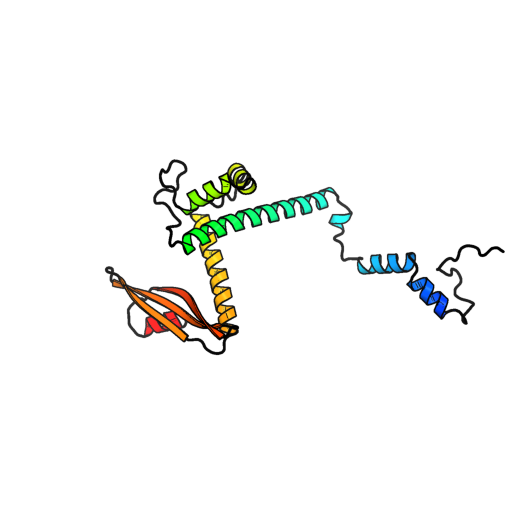08 ? 3.482 18.572 6.319 1.00 91.38 108 ARG A O 1
ATOM 872 N N . LEU A 1 109 ? 3.950 16.801 5.024 1.00 94.19 109 LEU A N 1
ATOM 873 C CA . LEU A 1 109 ? 2.554 16.473 4.742 1.00 94.19 109 LEU A CA 1
ATOM 874 C C . LEU A 1 109 ? 1.844 15.941 5.983 1.00 94.19 109 LEU A C 1
ATOM 876 O O . LEU A 1 109 ? 0.724 16.359 6.247 1.00 94.19 109 LEU A O 1
ATOM 880 N N . VAL A 1 110 ? 2.486 15.076 6.770 1.00 94.31 110 VAL A N 1
ATOM 881 C CA . VAL A 1 110 ? 1.918 14.600 8.040 1.00 94.31 110 VAL A CA 1
ATOM 882 C C . VAL A 1 110 ? 1.698 15.762 9.012 1.00 94.31 110 VAL A C 1
ATOM 884 O O . VAL A 1 110 ? 0.618 15.857 9.593 1.00 94.31 110 VAL A O 1
ATOM 887 N N . ASP A 1 111 ? 2.657 16.686 9.125 1.00 92.62 111 ASP A N 1
ATOM 888 C CA . ASP A 1 111 ? 2.512 17.897 9.941 1.00 92.62 111 ASP A CA 1
ATOM 889 C C . ASP A 1 111 ? 1.345 18.764 9.439 1.00 92.62 111 ASP A C 1
ATOM 891 O O . ASP A 1 111 ? 0.496 19.191 10.223 1.00 92.62 111 ASP A O 1
ATOM 895 N N . PHE A 1 112 ? 1.242 18.967 8.122 1.00 94.75 112 PHE A N 1
ATOM 896 C CA . PHE A 1 112 ? 0.135 19.701 7.510 1.00 94.75 112 PHE A CA 1
ATOM 897 C C . PHE A 1 112 ? -1.219 19.037 7.787 1.00 94.75 112 PHE A C 1
ATOM 899 O O . PHE A 1 112 ? -2.138 19.708 8.252 1.00 94.75 112 PHE A O 1
ATOM 906 N N . VAL A 1 113 ? -1.342 17.723 7.582 1.00 96.31 113 VAL A N 1
ATOM 907 C CA . VAL A 1 113 ? -2.567 16.968 7.886 1.00 96.31 113 VAL A CA 1
ATOM 908 C C . VAL A 1 113 ? -2.907 17.076 9.374 1.00 96.31 113 VAL A C 1
ATOM 910 O O . VAL A 1 113 ? -4.066 17.277 9.722 1.00 96.31 113 VAL A O 1
ATOM 913 N N . SER A 1 114 ? -1.912 17.029 10.263 1.00 95.19 114 SER A N 1
ATOM 914 C CA . SER A 1 114 ? -2.140 17.214 11.698 1.00 95.19 114 SER A CA 1
ATOM 915 C C . SER A 1 114 ? -2.642 18.615 12.056 1.00 95.19 114 SER A C 1
ATOM 917 O O . SER A 1 114 ? -3.400 18.759 13.006 1.00 95.19 114 SER A O 1
ATOM 919 N N . SER A 1 115 ? -2.291 19.642 11.275 1.00 96.38 115 SER A N 1
ATOM 920 C CA . SER A 1 115 ? -2.775 21.011 11.501 1.00 96.38 115 SER A CA 1
ATOM 921 C C . SER A 1 115 ? -4.251 21.215 11.136 1.00 96.38 115 SER A C 1
ATOM 923 O O . SER A 1 115 ? -4.868 22.173 11.598 1.00 96.38 115 SER A O 1
ATOM 925 N N . ILE A 1 116 ? -4.819 20.322 10.318 1.00 96.38 116 ILE A N 1
ATOM 926 C CA . ILE A 1 116 ? -6.218 20.389 9.870 1.00 96.38 116 ILE A CA 1
ATOM 927 C C . ILE A 1 116 ? -7.098 19.290 10.484 1.00 96.38 116 ILE A C 1
ATOM 929 O O . ILE A 1 116 ? -8.312 19.462 10.572 1.00 96.38 116 ILE A O 1
ATOM 933 N N . GLU A 1 117 ? -6.513 18.177 10.935 1.00 95.44 117 GLU A N 1
ATOM 934 C CA . GLU A 1 117 ? -7.231 17.058 11.546 1.00 95.44 117 GLU A CA 1
ATOM 935 C C . GLU A 1 117 ? -6.832 16.848 13.009 1.00 95.44 117 GLU A C 1
ATOM 937 O O . GLU A 1 117 ? -5.758 16.331 13.322 1.00 95.44 117 GLU A O 1
ATOM 942 N N . SER A 1 118 ? -7.762 17.141 13.920 1.00 94.94 118 SER A N 1
ATOM 943 C CA . SER A 1 118 ? -7.548 17.018 15.369 1.00 94.94 118 SER A CA 1
ATOM 944 C C . SER A 1 118 ? -7.208 15.596 15.827 1.00 94.94 118 SER A C 1
ATOM 946 O O . SER A 1 118 ? -6.467 15.419 16.791 1.00 94.94 118 SER A O 1
ATOM 948 N N . ALA A 1 119 ? -7.708 14.568 15.134 1.00 94.06 119 ALA A N 1
ATOM 949 C CA . ALA A 1 119 ? -7.368 13.175 15.422 1.00 94.06 119 ALA A CA 1
ATOM 950 C C . ALA A 1 119 ? -5.881 12.884 15.157 1.00 94.06 119 ALA A C 1
ATOM 952 O O . ALA A 1 119 ? -5.228 12.226 15.968 1.00 94.06 119 ALA A O 1
ATOM 953 N N . MET A 1 120 ? -5.340 13.413 14.054 1.00 94.94 120 MET A N 1
ATOM 954 C CA . MET A 1 120 ? -3.922 13.297 13.713 1.00 94.94 120 MET A CA 1
ATOM 955 C C . MET A 1 120 ? -3.059 14.102 14.682 1.00 94.94 120 MET A C 1
ATOM 957 O O . MET A 1 120 ? -2.066 13.582 15.185 1.00 94.94 120 MET A O 1
ATOM 961 N N . GLU A 1 121 ? -3.469 15.329 15.015 1.00 95.12 121 GLU A N 1
ATOM 962 C CA . GLU A 1 121 ? -2.789 16.154 16.019 1.00 95.12 121 GLU A CA 1
ATOM 963 C C . GLU A 1 121 ? -2.687 15.441 17.376 1.00 95.12 121 GLU A C 1
ATOM 965 O O . GLU A 1 121 ? -1.604 15.334 17.959 1.00 95.12 121 GLU A O 1
ATOM 970 N N . ALA A 1 122 ? -3.816 14.924 17.871 1.00 94.06 122 ALA A N 1
ATOM 971 C CA . ALA A 1 122 ? -3.881 14.213 19.139 1.00 94.06 122 ALA A CA 1
ATOM 972 C C . ALA A 1 122 ? -2.976 12.978 19.120 1.00 94.06 122 ALA A C 1
ATOM 974 O O . ALA A 1 122 ? -2.193 12.786 20.049 1.00 94.06 122 ALA A O 1
ATOM 975 N N . HIS A 1 123 ? -3.027 12.191 18.041 1.00 93.94 123 HIS A N 1
ATOM 976 C CA . HIS A 1 123 ? -2.187 11.012 17.878 1.00 93.94 123 HIS A CA 1
ATOM 977 C C . HIS A 1 123 ? -0.695 11.360 17.909 1.00 93.94 123 HIS A C 1
ATOM 979 O O . HIS A 1 123 ? 0.038 10.771 18.698 1.00 93.94 123 HIS A O 1
ATOM 985 N N . LEU A 1 124 ? -0.238 12.342 17.126 1.00 91.50 124 LEU A N 1
ATOM 986 C CA . LEU A 1 124 ? 1.182 12.714 17.084 1.00 91.50 124 LEU A CA 1
ATOM 987 C C . LEU A 1 124 ? 1.707 13.206 18.441 1.00 91.50 124 LEU A C 1
ATOM 989 O O . LEU A 1 124 ? 2.870 12.963 18.772 1.00 91.50 124 LEU A O 1
ATOM 993 N N . LYS A 1 125 ? 0.851 13.854 19.242 1.00 91.12 125 LYS A N 1
ATOM 994 C CA . LYS A 1 125 ? 1.184 14.321 20.595 1.00 91.12 125 LYS A CA 1
ATOM 995 C C . LYS A 1 125 ? 1.194 13.202 21.637 1.00 91.12 125 LYS A C 1
ATOM 997 O O . LYS A 1 125 ? 2.035 13.225 22.531 1.00 91.12 125 LYS A O 1
ATOM 1002 N N . SER A 1 126 ? 0.262 12.249 21.561 1.00 89.69 126 SER A N 1
ATOM 1003 C CA . SER A 1 126 ? 0.096 11.215 22.594 1.00 89.69 126 SER A CA 1
ATOM 1004 C C . SER A 1 126 ? 0.795 9.893 22.286 1.00 89.69 126 SER A C 1
ATOM 1006 O O . SER A 1 126 ? 0.993 9.084 23.191 1.00 89.69 126 SER A O 1
ATOM 1008 N N . ALA A 1 127 ? 1.115 9.620 21.020 1.00 86.69 127 ALA A N 1
ATOM 1009 C CA . ALA A 1 127 ? 1.623 8.322 20.605 1.00 86.69 127 ALA A CA 1
ATOM 1010 C C . ALA A 1 127 ? 3.049 8.073 21.107 1.00 86.69 127 ALA A C 1
ATOM 1012 O O . ALA A 1 127 ? 3.991 8.804 20.794 1.00 86.69 127 ALA A O 1
ATOM 1013 N N . THR A 1 128 ? 3.207 6.978 21.850 1.00 80.25 128 THR A N 1
ATOM 1014 C CA . THR A 1 128 ? 4.495 6.520 22.386 1.00 80.25 128 THR A CA 1
ATOM 1015 C C . THR A 1 128 ? 5.113 5.392 21.565 1.00 80.25 128 THR A C 1
ATOM 1017 O O . THR A 1 128 ? 6.333 5.285 21.511 1.00 80.25 128 THR A O 1
ATOM 1020 N N . VAL A 1 129 ? 4.286 4.563 20.918 1.00 78.00 129 VAL A N 1
ATOM 1021 C CA . VAL A 1 129 ? 4.733 3.360 20.191 1.00 78.00 129 VAL A CA 1
ATOM 1022 C C . VAL A 1 129 ? 4.792 3.596 18.683 1.00 78.00 129 VAL A C 1
ATOM 1024 O O . VAL A 1 129 ? 5.806 3.322 18.052 1.00 78.00 129 VAL A O 1
ATOM 1027 N N . PHE A 1 130 ? 3.716 4.123 18.099 1.00 82.44 130 PHE A N 1
ATOM 1028 C CA . PHE A 1 130 ? 3.595 4.318 16.657 1.00 82.44 130 PHE A CA 1
ATOM 1029 C C . PHE A 1 130 ? 3.247 5.771 16.377 1.00 82.44 130 PHE A C 1
ATOM 1031 O O . PHE A 1 130 ? 2.118 6.167 16.618 1.00 82.44 130 PHE A O 1
ATOM 1038 N N . LYS A 1 131 ? 4.210 6.557 15.885 1.00 80.75 131 LYS A N 1
ATOM 1039 C CA . LYS A 1 131 ? 3.963 7.927 15.399 1.00 80.75 131 LYS A CA 1
ATOM 1040 C C . LYS A 1 131 ? 3.706 7.994 13.892 1.00 80.75 131 LYS A C 1
ATOM 1042 O O . LYS A 1 131 ? 3.291 9.031 13.393 1.00 80.75 131 LYS A O 1
ATOM 1047 N N . GLY A 1 132 ? 4.032 6.936 13.145 1.00 79.50 132 GLY A N 1
ATOM 1048 C CA . GLY A 1 132 ? 3.885 6.916 11.685 1.00 79.50 132 GLY A CA 1
ATOM 1049 C C . GLY A 1 132 ? 4.950 7.680 10.886 1.00 79.50 132 GLY A C 1
ATOM 1050 O O . GLY A 1 132 ? 5.029 7.514 9.675 1.00 79.50 132 GLY A O 1
ATOM 1051 N N . THR A 1 133 ? 5.774 8.502 11.540 1.00 82.50 133 THR A N 1
ATOM 1052 C CA . THR A 1 133 ? 6.758 9.387 10.896 1.00 82.50 133 THR A CA 1
ATOM 1053 C C . THR A 1 133 ? 8.176 8.828 10.712 1.00 82.50 133 THR A C 1
ATOM 1055 O O . THR A 1 133 ? 8.823 9.250 9.752 1.00 82.50 133 THR A O 1
ATOM 1058 N N . PRO A 1 134 ? 8.712 7.911 11.550 1.00 87.75 134 PRO A N 1
ATOM 1059 C CA . PRO A 1 134 ? 10.089 7.445 11.387 1.00 87.75 134 PRO A CA 1
ATOM 1060 C C . PRO A 1 134 ? 10.337 6.735 10.053 1.00 87.75 134 PRO A C 1
ATOM 1062 O O . PRO A 1 134 ? 9.478 6.007 9.558 1.00 87.75 134 PRO A O 1
ATOM 1065 N N . LYS A 1 135 ? 11.563 6.848 9.528 1.00 87.31 135 LYS A N 1
ATOM 1066 C CA . LYS A 1 135 ? 11.990 6.206 8.271 1.00 87.31 135 LYS A CA 1
ATOM 1067 C C . LYS A 1 135 ? 11.715 4.699 8.187 1.00 87.31 135 LYS A C 1
ATOM 1069 O O . LYS A 1 135 ? 11.498 4.175 7.100 1.00 87.31 135 LYS A O 1
ATOM 1074 N N . THR A 1 136 ? 11.775 3.973 9.302 1.00 88.94 136 THR A N 1
ATOM 1075 C CA . THR A 1 136 ? 11.501 2.527 9.319 1.00 88.94 136 THR A CA 1
ATOM 1076 C C . THR A 1 136 ? 10.034 2.268 9.014 1.00 88.94 136 THR A C 1
ATOM 1078 O O . THR A 1 136 ? 9.726 1.537 8.083 1.00 88.94 136 THR A O 1
ATOM 1081 N N . ILE A 1 137 ? 9.147 2.993 9.693 1.00 88.44 137 ILE A N 1
ATOM 1082 C CA . ILE A 1 137 ? 7.703 2.918 9.486 1.00 88.44 137 ILE A CA 1
ATOM 1083 C C . ILE A 1 137 ? 7.313 3.381 8.082 1.00 88.44 137 ILE A C 1
ATOM 1085 O O . ILE A 1 137 ? 6.482 2.748 7.446 1.00 88.44 137 ILE A O 1
ATOM 1089 N N . GLN A 1 138 ? 7.936 4.440 7.557 1.00 90.44 138 GLN A N 1
ATOM 1090 C CA . GLN A 1 138 ? 7.699 4.863 6.172 1.00 90.44 138 GLN A CA 1
ATOM 1091 C C . GLN A 1 138 ? 8.012 3.743 5.164 1.00 90.44 138 GLN A C 1
ATOM 1093 O O . GLN A 1 138 ? 7.255 3.554 4.218 1.00 90.44 138 GLN A O 1
ATOM 1098 N N . ASN A 1 139 ? 9.113 3.006 5.359 1.00 92.12 139 ASN A N 1
ATOM 1099 C CA . ASN A 1 139 ? 9.444 1.858 4.507 1.00 92.12 139 ASN A CA 1
ATOM 1100 C C . ASN A 1 139 ? 8.426 0.733 4.671 1.00 92.12 139 ASN A C 1
ATOM 1102 O O . ASN A 1 139 ? 7.903 0.268 3.672 1.00 92.12 139 ASN A O 1
ATOM 1106 N N . GLU A 1 140 ? 8.091 0.359 5.908 1.00 93.38 140 GLU A N 1
ATOM 1107 C CA . GLU A 1 140 ? 7.092 -0.683 6.172 1.00 93.38 140 GLU A CA 1
ATOM 1108 C C . GLU A 1 140 ? 5.741 -0.352 5.521 1.00 93.38 140 GLU A C 1
ATOM 1110 O O . GLU A 1 140 ? 5.106 -1.223 4.934 1.00 93.38 140 GLU A O 1
ATOM 1115 N N . LEU A 1 141 ? 5.319 0.918 5.555 1.00 93.75 141 LEU A N 1
ATOM 1116 C CA . LEU A 1 141 ? 4.114 1.377 4.862 1.00 93.75 141 LEU A CA 1
ATOM 1117 C C . LEU A 1 141 ? 4.216 1.187 3.348 1.00 93.75 141 LEU A C 1
ATOM 1119 O O . LEU A 1 141 ? 3.279 0.674 2.738 1.00 93.75 141 LEU A O 1
ATOM 1123 N N . ILE A 1 142 ? 5.336 1.593 2.746 1.00 94.19 142 ILE A N 1
ATOM 1124 C CA . ILE A 1 142 ? 5.574 1.438 1.306 1.00 94.19 142 ILE A CA 1
ATOM 1125 C C . ILE A 1 142 ? 5.593 -0.045 0.923 1.00 94.19 142 ILE A C 1
ATOM 1127 O O . ILE A 1 142 ? 4.956 -0.415 -0.061 1.00 94.19 142 ILE A O 1
ATOM 1131 N N . ASP A 1 143 ? 6.245 -0.892 1.718 1.00 95.06 143 ASP A N 1
ATOM 1132 C CA . ASP A 1 143 ? 6.321 -2.336 1.494 1.00 95.06 143 ASP A CA 1
ATOM 1133 C C . ASP A 1 143 ? 4.930 -2.978 1.593 1.00 95.06 143 ASP A C 1
ATOM 1135 O O . ASP A 1 143 ? 4.514 -3.696 0.687 1.00 95.06 143 ASP A O 1
ATOM 1139 N N . CYS A 1 144 ? 4.140 -2.651 2.622 1.00 95.94 144 CYS A N 1
ATOM 1140 C CA . CYS A 1 144 ? 2.755 -3.120 2.724 1.00 95.94 144 CYS A CA 1
ATOM 1141 C C . CYS A 1 144 ? 1.899 -2.666 1.532 1.00 95.94 144 CYS A C 1
ATOM 1143 O O . CYS A 1 144 ? 1.107 -3.445 1.000 1.00 95.94 144 CYS A O 1
ATOM 1145 N N . MET A 1 145 ? 2.045 -1.412 1.095 1.00 95.50 145 MET A N 1
ATOM 1146 C CA . MET A 1 145 ? 1.335 -0.899 -0.080 1.00 95.50 145 MET A CA 1
ATOM 1147 C C . MET A 1 145 ? 1.763 -1.620 -1.363 1.00 95.50 145 MET A C 1
ATOM 1149 O O . MET A 1 145 ? 0.913 -1.895 -2.216 1.00 95.50 145 MET A O 1
ATOM 1153 N N . LEU A 1 146 ? 3.052 -1.938 -1.504 1.00 95.06 146 LEU A N 1
ATOM 1154 C CA . LEU A 1 146 ? 3.590 -2.698 -2.627 1.00 95.06 146 LEU A CA 1
ATOM 1155 C C . LEU A 1 146 ? 3.003 -4.110 -2.666 1.00 95.06 146 LEU A C 1
ATOM 1157 O O . LEU A 1 146 ? 2.533 -4.526 -3.723 1.00 95.06 146 LEU A O 1
ATOM 1161 N N . GLU A 1 147 ? 2.970 -4.814 -1.535 1.00 96.31 147 GLU A N 1
ATOM 1162 C CA . GLU A 1 147 ? 2.425 -6.174 -1.457 1.00 96.31 147 GLU A CA 1
ATOM 1163 C C . GLU A 1 147 ? 0.937 -6.210 -1.826 1.00 96.31 147 GLU A C 1
ATOM 1165 O O . GLU A 1 147 ? 0.547 -6.952 -2.726 1.00 96.31 147 GLU A O 1
ATOM 1170 N N . VAL A 1 148 ? 0.117 -5.312 -1.267 1.00 96.69 148 VAL A N 1
ATOM 1171 C CA . VAL A 1 148 ? -1.310 -5.201 -1.638 1.00 96.69 148 VAL A CA 1
ATOM 1172 C C . VAL A 1 148 ? -1.483 -4.871 -3.127 1.00 96.69 148 VAL A C 1
ATOM 1174 O O . VAL A 1 148 ? -2.387 -5.383 -3.798 1.00 96.69 148 VAL A O 1
ATOM 1177 N N . THR A 1 149 ? -0.611 -4.021 -3.677 1.00 95.44 149 THR A N 1
ATOM 1178 C CA . THR A 1 149 ? -0.635 -3.674 -5.104 1.00 95.44 149 THR A CA 1
ATOM 1179 C C . THR A 1 149 ? -0.297 -4.886 -5.972 1.00 95.44 149 THR A C 1
ATOM 1181 O O . THR A 1 149 ? -0.999 -5.143 -6.951 1.00 95.44 149 THR A O 1
ATOM 1184 N N . LYS A 1 150 ? 0.729 -5.664 -5.610 1.00 95.62 150 LYS A N 1
ATOM 1185 C CA . LYS A 1 150 ? 1.108 -6.894 -6.318 1.00 95.62 150 LYS A CA 1
ATOM 1186 C C . LYS A 1 150 ? 0.011 -7.946 -6.254 1.00 95.62 150 LYS A C 1
ATOM 1188 O O . LYS A 1 150 ? -0.340 -8.489 -7.297 1.00 95.62 150 LYS A O 1
ATOM 1193 N N . GLU A 1 151 ? -0.576 -8.186 -5.083 1.00 96.94 151 GLU A N 1
ATOM 1194 C CA . GLU A 1 151 ? -1.713 -9.102 -4.928 1.00 96.94 151 GLU A CA 1
ATOM 1195 C C . GLU A 1 151 ? -2.870 -8.708 -5.852 1.00 96.94 151 GLU A C 1
ATOM 1197 O O . GLU A 1 151 ? -3.421 -9.548 -6.566 1.00 96.94 151 GLU A O 1
ATOM 1202 N N . THR A 1 152 ? -3.188 -7.412 -5.908 1.00 96.12 152 THR A N 1
ATOM 1203 C CA . THR A 1 152 ? -4.228 -6.880 -6.797 1.00 96.12 152 THR A CA 1
ATOM 1204 C C . THR A 1 152 ? -3.889 -7.124 -8.270 1.00 96.12 152 THR A C 1
ATOM 1206 O O . THR A 1 152 ? -4.756 -7.531 -9.043 1.00 96.12 152 THR A O 1
ATOM 1209 N N . ILE A 1 153 ? -2.633 -6.901 -8.674 1.00 95.50 153 ILE A N 1
ATOM 1210 C CA . ILE A 1 153 ? -2.171 -7.179 -10.040 1.00 95.50 153 ILE A CA 1
ATOM 1211 C C . ILE A 1 153 ? -2.314 -8.673 -10.350 1.00 95.50 153 ILE A C 1
ATOM 1213 O O . ILE A 1 153 ? -2.888 -9.014 -11.378 1.00 95.50 153 ILE A O 1
ATOM 1217 N N . VAL A 1 154 ? -1.865 -9.565 -9.465 1.00 95.00 154 VAL A N 1
ATOM 1218 C CA . VAL A 1 154 ? -1.952 -11.023 -9.658 1.00 95.00 154 VAL A CA 1
ATOM 1219 C C . VAL A 1 154 ? -3.405 -11.486 -9.795 1.00 95.00 154 VAL A C 1
ATOM 1221 O O . VAL A 1 154 ? -3.716 -12.262 -10.697 1.00 95.00 154 VAL A O 1
ATOM 1224 N N . GLN A 1 155 ? -4.320 -10.969 -8.972 1.00 95.38 155 GLN A N 1
ATOM 1225 C CA . GLN A 1 155 ? -5.754 -11.265 -9.093 1.00 95.38 155 GLN A CA 1
ATOM 1226 C C . GLN A 1 155 ? -6.333 -10.793 -10.438 1.00 95.38 155 GLN A C 1
ATOM 1228 O O . GLN A 1 155 ? -7.123 -11.500 -11.065 1.00 95.38 155 GLN A O 1
ATOM 1233 N N . GLN A 1 156 ? -5.919 -9.615 -10.915 1.00 94.81 156 GLN A N 1
ATOM 1234 C CA . GLN A 1 156 ? -6.323 -9.093 -12.225 1.00 94.81 156 GLN A CA 1
ATOM 1235 C C . GLN A 1 156 ? -5.778 -9.957 -13.369 1.00 94.81 156 GLN A C 1
ATOM 1237 O O . GLN A 1 156 ? -6.507 -10.254 -14.312 1.00 94.81 156 GLN A O 1
ATOM 1242 N N . LEU A 1 157 ? -4.531 -10.420 -13.267 1.00 94.81 157 LEU A N 1
ATOM 1243 C CA . LEU A 1 157 ? -3.933 -11.328 -14.248 1.00 94.81 157 LEU A CA 1
ATOM 1244 C C . LEU A 1 157 ? -4.622 -12.698 -14.266 1.00 94.81 157 LEU A C 1
ATOM 1246 O O . LEU A 1 157 ? -4.780 -13.283 -15.329 1.00 94.81 157 LEU A O 1
ATOM 1250 N N . GLY A 1 158 ? -5.090 -13.194 -13.119 1.00 93.94 158 GLY A N 1
ATOM 1251 C CA . GLY A 1 158 ? -5.852 -14.444 -13.044 1.00 93.94 158 GLY A CA 1
ATOM 1252 C C . GLY A 1 158 ? -7.255 -14.379 -13.664 1.00 93.94 158 GLY A C 1
ATOM 1253 O O . GLY A 1 158 ? -7.893 -15.415 -13.821 1.00 93.94 158 GLY A O 1
ATOM 1254 N N . SER A 1 159 ? -7.746 -13.182 -14.003 1.00 92.56 159 SER A N 1
ATOM 1255 C CA . SER A 1 159 ? -9.087 -12.954 -14.565 1.00 92.56 159 SER A CA 1
ATOM 1256 C C . SER A 1 159 ? -9.082 -12.407 -15.997 1.00 92.56 159 SER A C 1
ATOM 1258 O O . SER A 1 159 ? -10.147 -12.094 -16.526 1.00 92.56 159 SER A O 1
ATOM 1260 N N . THR A 1 160 ? -7.914 -12.292 -16.635 1.00 94.62 160 THR A N 1
ATOM 1261 C CA . THR A 1 160 ? -7.776 -11.828 -18.024 1.00 94.62 160 THR A CA 1
ATOM 1262 C C . THR A 1 160 ? -7.335 -12.967 -18.943 1.00 94.62 160 THR A C 1
ATOM 1264 O O . THR A 1 160 ? -6.523 -13.806 -18.560 1.00 94.62 160 THR A O 1
ATOM 1267 N N . ASP A 1 161 ? -7.849 -12.981 -20.173 1.00 93.31 161 ASP A N 1
ATOM 1268 C CA . ASP A 1 161 ? -7.548 -14.030 -21.158 1.00 93.31 161 ASP A CA 1
ATOM 1269 C C . ASP A 1 161 ? -6.163 -13.866 -21.803 1.00 93.31 161 ASP A C 1
ATOM 1271 O O . ASP A 1 161 ? -5.568 -14.832 -22.280 1.00 93.31 161 ASP A O 1
ATOM 1275 N N . TYR A 1 162 ? -5.649 -12.632 -21.847 1.00 92.75 162 TYR A N 1
ATOM 1276 C CA . TYR A 1 162 ? -4.424 -12.301 -22.569 1.00 92.75 162 TYR A CA 1
ATOM 1277 C C . TYR A 1 162 ? -3.525 -11.397 -21.738 1.00 92.75 162 TYR A C 1
ATOM 1279 O O . TYR A 1 162 ? -3.908 -10.296 -21.334 1.00 92.75 162 TYR A O 1
ATOM 1287 N N . VAL A 1 163 ? -2.283 -11.841 -21.567 1.00 95.44 163 VAL A N 1
ATOM 1288 C CA . VAL A 1 163 ? -1.232 -11.102 -20.871 1.00 95.44 163 VAL A CA 1
ATOM 1289 C C . VAL A 1 163 ? -0.023 -10.983 -21.787 1.00 95.44 163 VAL A C 1
ATOM 1291 O O . VAL A 1 163 ? 0.414 -11.953 -22.400 1.00 95.44 163 VAL A O 1
ATOM 1294 N N . ALA A 1 164 ? 0.538 -9.782 -21.853 1.00 95.50 164 ALA A N 1
ATOM 1295 C CA . ALA A 1 164 ? 1.866 -9.528 -22.375 1.00 95.50 164 ALA A CA 1
ATOM 1296 C C . ALA A 1 164 ? 2.777 -9.096 -21.224 1.00 95.50 164 ALA A C 1
ATOM 1298 O O . ALA A 1 164 ? 2.399 -8.266 -20.394 1.00 95.50 164 ALA A O 1
ATOM 1299 N N . ILE A 1 165 ? 3.989 -9.640 -21.202 1.00 93.44 165 ILE A N 1
ATOM 1300 C CA . ILE A 1 165 ? 5.050 -9.223 -20.289 1.00 93.44 165 ILE A CA 1
ATOM 1301 C C . ILE A 1 165 ? 5.989 -8.326 -21.086 1.00 93.44 165 ILE A C 1
ATOM 1303 O O . ILE A 1 165 ? 6.451 -8.703 -22.162 1.00 93.44 165 ILE A O 1
ATOM 1307 N N . GLN A 1 166 ? 6.225 -7.118 -20.588 1.00 93.38 166 GLN A N 1
ATOM 1308 C CA . GLN A 1 166 ? 7.200 -6.191 -21.143 1.00 93.38 166 GLN A CA 1
ATOM 1309 C C . GLN A 1 166 ? 8.367 -6.110 -20.163 1.00 93.38 166 GLN A C 1
ATOM 1311 O O . GLN A 1 166 ? 8.162 -5.757 -19.002 1.00 93.38 166 GLN A O 1
ATOM 1316 N N . ALA A 1 167 ? 9.558 -6.452 -20.642 1.00 91.00 167 ALA A N 1
ATOM 1317 C CA . ALA A 1 167 ? 10.813 -6.253 -19.937 1.00 91.00 167 ALA A CA 1
ATOM 1318 C C . ALA A 1 167 ? 11.604 -5.166 -20.670 1.00 91.00 167 ALA A C 1
ATOM 1320 O O . ALA A 1 167 ? 11.642 -5.176 -21.904 1.00 91.00 167 ALA A O 1
ATOM 1321 N N . ASP A 1 168 ? 12.178 -4.227 -19.928 1.00 91.25 168 ASP A N 1
ATOM 1322 C CA . ASP A 1 168 ? 13.089 -3.215 -20.464 1.00 91.25 168 ASP A CA 1
ATOM 1323 C C . ASP A 1 168 ? 14.325 -3.132 -19.572 1.00 91.25 168 ASP A C 1
ATOM 1325 O O . ASP A 1 168 ? 14.206 -3.121 -18.346 1.00 91.25 168 ASP A O 1
ATOM 1329 N N . ASP A 1 169 ? 15.501 -3.099 -20.190 1.00 89.75 169 ASP A N 1
ATOM 1330 C CA . ASP A 1 169 ? 16.778 -3.199 -19.493 1.00 89.75 169 ASP A CA 1
ATOM 1331 C C . ASP A 1 169 ? 17.564 -1.903 -19.657 1.00 89.75 169 ASP A C 1
ATOM 1333 O O . ASP A 1 169 ? 17.739 -1.388 -20.762 1.00 89.75 169 ASP A O 1
ATOM 1337 N N . THR A 1 170 ? 18.101 -1.399 -18.550 1.00 89.81 170 THR A N 1
ATOM 1338 C CA . THR A 1 170 ? 19.009 -0.255 -18.552 1.00 89.81 170 THR A CA 1
ATOM 1339 C C . THR A 1 170 ? 20.285 -0.594 -17.798 1.00 89.81 170 THR A C 1
ATOM 1341 O O . THR A 1 170 ? 20.252 -1.203 -16.727 1.00 89.81 170 THR A O 1
ATOM 1344 N N . THR A 1 171 ? 21.430 -0.215 -18.362 1.00 88.62 171 THR A N 1
ATOM 1345 C CA . THR A 1 171 ? 22.739 -0.396 -17.730 1.00 88.62 171 THR A CA 1
ATOM 1346 C C . THR A 1 171 ? 23.250 0.958 -17.266 1.00 88.62 171 THR A C 1
ATOM 1348 O O . THR A 1 171 ? 23.404 1.882 -18.067 1.00 88.62 171 THR A O 1
ATOM 1351 N N . ASP A 1 172 ? 23.514 1.084 -15.967 1.00 86.50 172 ASP A N 1
ATOM 1352 C CA . ASP A 1 172 ? 24.059 2.315 -15.407 1.00 86.50 172 ASP A CA 1
ATOM 1353 C C . ASP A 1 172 ? 25.569 2.466 -15.678 1.00 86.50 172 ASP A C 1
ATOM 1355 O O . ASP A 1 172 ? 26.262 1.548 -16.125 1.00 86.50 172 ASP A O 1
ATOM 1359 N N . VAL A 1 173 ? 26.112 3.647 -15.369 1.00 88.19 173 VAL A N 1
ATOM 1360 C CA . VAL A 1 173 ? 27.548 3.953 -15.524 1.00 88.19 173 VAL A CA 1
ATOM 1361 C C . VAL A 1 173 ? 28.461 3.083 -14.651 1.00 88.19 173 VAL A C 1
ATOM 1363 O O . VAL A 1 173 ? 29.665 3.031 -14.886 1.00 88.19 173 VAL A O 1
ATOM 1366 N N . SER A 1 174 ? 27.903 2.394 -13.650 1.00 86.44 174 SER A N 1
ATOM 1367 C CA . SER A 1 174 ? 28.604 1.424 -12.807 1.00 86.44 174 SER A CA 1
ATOM 1368 C C . SER A 1 174 ? 28.541 -0.001 -13.368 1.00 86.44 174 SER A C 1
ATOM 1370 O O . SER A 1 174 ? 28.941 -0.944 -12.685 1.00 86.44 174 SER A O 1
ATOM 1372 N N . THR A 1 175 ? 28.085 -0.163 -14.618 1.00 85.81 175 THR A N 1
ATOM 1373 C CA . THR A 1 175 ? 27.911 -1.436 -15.339 1.00 85.81 175 THR A CA 1
ATOM 1374 C C . THR A 1 175 ? 26.896 -2.383 -14.702 1.00 85.81 175 THR A C 1
ATOM 1376 O O . THR A 1 175 ? 26.893 -3.581 -14.983 1.00 85.81 175 THR A O 1
ATOM 1379 N N . LYS A 1 176 ? 26.004 -1.861 -13.854 1.00 86.31 176 LYS A N 1
ATOM 1380 C CA . LYS A 1 176 ? 24.908 -2.644 -13.282 1.00 86.31 176 LYS A CA 1
ATOM 1381 C C . LYS A 1 176 ? 23.711 -2.573 -14.209 1.00 86.31 176 LYS A C 1
ATOM 1383 O O . LYS A 1 176 ? 23.243 -1.485 -14.536 1.00 86.31 176 LYS A O 1
ATOM 1388 N N . THR A 1 177 ? 23.214 -3.738 -14.605 1.00 89.06 177 THR A N 1
ATOM 1389 C CA . THR A 1 177 ? 22.013 -3.837 -15.432 1.00 89.06 177 THR A CA 1
ATOM 1390 C C . THR A 1 177 ? 20.798 -4.030 -14.537 1.00 89.06 177 THR A C 1
ATOM 1392 O O . THR A 1 177 ? 20.780 -4.905 -13.670 1.00 89.06 177 THR A O 1
ATOM 1395 N N . GLN A 1 178 ? 19.784 -3.196 -14.733 1.00 90.69 178 GLN A N 1
ATOM 1396 C CA . GLN A 1 178 ? 18.495 -3.293 -14.068 1.00 90.69 178 GLN A CA 1
ATOM 1397 C C . GLN A 1 178 ? 17.414 -3.505 -15.124 1.00 90.69 178 GLN A C 1
ATOM 1399 O O . GLN A 1 178 ? 17.334 -2.750 -16.089 1.00 90.69 178 GLN A O 1
ATOM 1404 N N . SER A 1 179 ? 16.589 -4.522 -14.910 1.00 91.38 179 SER A N 1
ATOM 1405 C CA . SER A 1 179 ? 15.415 -4.821 -15.718 1.00 91.38 179 SER A CA 1
ATOM 1406 C C . SER A 1 179 ? 14.162 -4.314 -15.019 1.00 91.38 179 SER A C 1
ATOM 1408 O O . SER A 1 179 ? 14.018 -4.483 -13.804 1.00 91.38 179 SER A O 1
ATOM 1410 N N . VAL A 1 180 ? 13.244 -3.707 -15.763 1.00 93.50 180 VAL A N 1
ATOM 1411 C CA . VAL A 1 180 ? 11.896 -3.385 -15.293 1.00 93.50 180 VAL A CA 1
ATOM 1412 C C . VAL A 1 180 ? 10.887 -4.340 -15.909 1.00 93.50 180 VAL A C 1
ATOM 1414 O O . VAL A 1 180 ? 10.863 -4.527 -17.121 1.00 93.50 180 VAL A O 1
ATOM 1417 N N . LEU A 1 181 ? 10.014 -4.905 -15.075 1.00 93.81 181 LEU A N 1
ATOM 1418 C CA . LEU A 1 181 ? 8.927 -5.772 -15.518 1.00 93.81 181 LEU A CA 1
ATOM 1419 C C . LEU A 1 181 ? 7.585 -5.048 -15.438 1.00 93.81 181 LEU A C 1
ATOM 1421 O O . LEU A 1 181 ? 7.192 -4.515 -14.394 1.00 93.81 181 LEU A O 1
ATOM 1425 N N . VAL A 1 182 ? 6.860 -5.061 -16.555 1.00 96.00 182 VAL A N 1
ATOM 1426 C CA . VAL A 1 182 ? 5.532 -4.465 -16.699 1.00 96.00 182 VAL A CA 1
ATOM 1427 C C . VAL A 1 182 ? 4.583 -5.482 -17.318 1.00 96.00 182 VAL A C 1
ATOM 1429 O O . VAL A 1 182 ? 4.809 -5.977 -18.422 1.00 96.00 182 VAL A O 1
ATOM 1432 N N . PHE A 1 183 ? 3.464 -5.742 -16.649 1.00 96.19 183 PHE A N 1
ATOM 1433 C CA . PHE A 1 183 ? 2.366 -6.506 -17.225 1.00 96.19 183 PHE A CA 1
ATOM 1434 C C . PHE A 1 183 ? 1.455 -5.604 -18.045 1.00 96.19 183 PHE A C 1
ATOM 1436 O O . PHE A 1 183 ? 1.071 -4.515 -17.610 1.00 96.19 183 PHE A O 1
ATOM 1443 N N . ARG A 1 184 ? 1.056 -6.081 -19.220 1.00 97.44 184 ARG A N 1
ATOM 1444 C CA . ARG A 1 184 ? 0.071 -5.440 -20.083 1.00 97.44 184 ARG A CA 1
ATOM 1445 C C . ARG A 1 184 ? -1.042 -6.429 -20.396 1.00 97.44 184 ARG A C 1
ATOM 1447 O O . ARG A 1 184 ? -0.773 -7.495 -20.934 1.00 97.44 184 ARG A O 1
ATOM 1454 N N . TYR A 1 185 ? -2.282 -6.069 -20.096 1.00 96.56 185 TYR A N 1
ATOM 1455 C CA . TYR A 1 185 ? -3.439 -6.947 -20.292 1.00 96.56 185 TYR A CA 1
ATOM 1456 C C . TYR A 1 185 ? -4.712 -6.140 -20.578 1.00 96.56 185 TYR A C 1
ATOM 1458 O O . TYR A 1 185 ? -4.694 -4.905 -20.542 1.00 96.56 185 TYR A O 1
ATOM 1466 N N . ILE A 1 186 ? -5.802 -6.839 -20.902 1.00 95.75 186 ILE A N 1
ATOM 1467 C CA . ILE A 1 186 ? -7.134 -6.251 -21.083 1.00 95.75 186 ILE A CA 1
ATOM 1468 C C . ILE A 1 186 ? -7.934 -6.441 -19.792 1.00 95.75 186 ILE A C 1
ATOM 1470 O O . ILE A 1 186 ? -8.087 -7.568 -19.326 1.00 95.75 186 ILE A O 1
ATOM 1474 N N . ASP A 1 187 ? -8.409 -5.352 -19.190 1.00 93.25 187 ASP A N 1
ATOM 1475 C CA . ASP A 1 187 ? -9.240 -5.425 -17.985 1.00 93.25 187 ASP A CA 1
ATOM 1476 C C . ASP A 1 187 ? -10.692 -5.838 -18.294 1.00 93.25 187 ASP A C 1
ATOM 1478 O O . ASP A 1 187 ? -11.112 -5.927 -19.449 1.00 93.25 187 ASP A O 1
ATOM 1482 N N . GLY A 1 188 ? -11.497 -6.039 -17.245 1.00 89.25 188 GLY A N 1
ATOM 1483 C CA . GLY A 1 188 ? -12.914 -6.397 -17.384 1.00 89.25 188 GLY A CA 1
ATOM 1484 C C . GLY A 1 188 ? -13.778 -5.353 -18.110 1.00 89.25 188 GLY A C 1
ATOM 1485 O O . GLY A 1 188 ? -14.897 -5.662 -18.508 1.00 89.25 188 GLY A O 1
ATOM 1486 N N . ASN A 1 189 ? -13.270 -4.136 -18.329 1.00 92.56 189 ASN A N 1
ATOM 1487 C CA . ASN A 1 189 ? -13.935 -3.086 -19.102 1.00 92.56 189 ASN A CA 1
ATOM 1488 C C . ASN A 1 189 ? -13.417 -3.010 -20.547 1.00 92.56 189 ASN A C 1
ATOM 1490 O O . ASN A 1 189 ? -13.640 -2.005 -21.226 1.00 92.56 189 ASN A O 1
ATOM 1494 N N . SER A 1 190 ? -12.709 -4.043 -21.016 1.00 92.38 190 SER A N 1
ATOM 1495 C CA . SER A 1 190 ? -12.076 -4.086 -22.338 1.00 92.38 190 SER A CA 1
ATOM 1496 C C . SER A 1 190 ? -11.047 -2.970 -22.572 1.00 92.38 190 SER A C 1
ATOM 1498 O O . SER A 1 190 ? -10.817 -2.558 -23.711 1.00 92.38 190 SER A O 1
ATOM 1500 N N . LYS A 1 191 ? -10.411 -2.457 -21.511 1.00 95.12 191 LYS A N 1
ATOM 1501 C CA . LYS A 1 191 ? -9.360 -1.437 -21.614 1.00 95.12 191 LYS A CA 1
ATOM 1502 C C . LYS A 1 191 ? -7.984 -2.068 -21.492 1.00 95.12 191 LYS A C 1
ATOM 1504 O O . LYS A 1 191 ? -7.746 -2.929 -20.653 1.00 95.12 191 LYS A O 1
ATOM 1509 N N . VAL A 1 192 ? -7.050 -1.584 -22.309 1.00 95.75 192 VAL A N 1
ATOM 1510 C CA . VAL A 1 192 ? -5.633 -1.935 -22.174 1.00 95.75 192 VAL A CA 1
ATOM 1511 C C . VAL A 1 192 ? -5.088 -1.278 -20.910 1.00 95.75 192 VAL A C 1
ATOM 1513 O O . VAL A 1 192 ? -5.079 -0.052 -20.799 1.00 95.75 192 VAL A O 1
ATOM 1516 N N . VAL A 1 193 ? -4.579 -2.092 -19.993 1.00 96.38 193 VAL A N 1
ATOM 1517 C CA . VAL A 1 193 ? -3.953 -1.645 -18.749 1.00 96.38 193 VAL A CA 1
ATOM 1518 C C . VAL A 1 193 ? -2.486 -2.056 -18.748 1.00 96.38 193 VAL A C 1
ATOM 1520 O O . VAL A 1 193 ? -2.132 -3.131 -19.230 1.00 96.38 193 VAL A O 1
ATOM 1523 N N . LYS A 1 194 ? -1.625 -1.181 -18.220 1.00 96.88 194 LYS A N 1
ATOM 1524 C CA . LYS A 1 194 ? -0.218 -1.472 -17.929 1.00 96.88 194 LYS A CA 1
ATOM 1525 C C . LYS A 1 194 ? 0.015 -1.375 -16.425 1.00 96.88 194 LYS A C 1
ATOM 1527 O O . LYS A 1 194 ? -0.443 -0.423 -15.790 1.00 96.88 194 LYS A O 1
ATOM 1532 N N . ARG A 1 195 ? 0.712 -2.355 -15.860 1.00 96.50 195 ARG A N 1
ATOM 1533 C CA . ARG A 1 195 ? 1.034 -2.445 -14.435 1.00 96.50 195 ARG A CA 1
ATOM 1534 C C . ARG A 1 195 ? 2.518 -2.719 -14.274 1.00 96.50 195 ARG A C 1
ATOM 1536 O O . ARG A 1 195 ? 2.984 -3.788 -14.652 1.00 96.50 195 ARG A O 1
ATOM 1543 N N . PHE A 1 196 ? 3.245 -1.749 -13.726 1.00 94.19 196 PHE A N 1
ATOM 1544 C CA . PHE A 1 196 ? 4.587 -1.998 -13.206 1.00 94.19 196 PHE A CA 1
ATOM 1545 C C . PHE A 1 196 ? 4.510 -3.083 -12.129 1.00 94.19 196 PHE A C 1
ATOM 1547 O O . PHE A 1 196 ? 3.594 -3.055 -11.305 1.00 94.19 196 PHE A O 1
ATOM 1554 N N . TYR A 1 197 ? 5.453 -4.020 -12.153 1.00 94.12 197 TYR A N 1
ATOM 1555 C CA . TYR A 1 197 ? 5.500 -5.118 -11.197 1.00 94.12 197 TYR A CA 1
ATOM 1556 C C . TYR A 1 197 ? 6.725 -5.043 -10.288 1.00 94.12 197 TYR A C 1
ATOM 1558 O O . TYR A 1 197 ? 6.584 -5.045 -9.063 1.00 94.12 197 TYR A O 1
ATOM 1566 N N . CYS A 1 198 ? 7.924 -4.954 -10.865 1.00 93.31 198 CYS A N 1
ATOM 1567 C CA . CYS A 1 198 ? 9.156 -4.840 -10.096 1.00 93.31 198 CYS A CA 1
ATOM 1568 C C . CYS A 1 198 ? 10.335 -4.341 -10.940 1.00 93.31 198 CYS A C 1
ATOM 1570 O O . CYS A 1 198 ? 10.295 -4.328 -12.173 1.00 93.31 198 CYS A O 1
ATOM 1572 N N . PHE A 1 199 ? 11.401 -3.977 -10.227 1.00 91.75 199 PHE A N 1
ATOM 1573 C CA . PHE A 1 199 ? 12.754 -3.922 -10.764 1.00 91.75 199 PHE A CA 1
ATOM 1574 C C . PHE A 1 199 ? 13.501 -5.202 -10.383 1.00 91.75 199 PHE A C 1
ATOM 1576 O O . PHE A 1 199 ? 13.371 -5.677 -9.254 1.00 91.75 199 PHE A O 1
ATOM 1583 N N . SER A 1 200 ? 14.320 -5.714 -11.295 1.00 90.06 200 SER A N 1
ATOM 1584 C CA . SER A 1 200 ? 15.206 -6.853 -11.068 1.00 90.06 200 SER A CA 1
ATOM 1585 C C . SER A 1 200 ? 16.637 -6.482 -11.438 1.00 90.06 200 SER A C 1
ATOM 1587 O O . SER A 1 200 ? 16.882 -5.889 -12.486 1.00 90.06 200 SER A O 1
ATOM 1589 N N . TYR A 1 201 ? 17.595 -6.806 -10.574 1.00 90.06 201 TYR A N 1
ATOM 1590 C CA . TYR A 1 201 ? 19.008 -6.607 -10.879 1.00 90.06 201 TYR A CA 1
ATOM 1591 C C . TYR A 1 201 ? 19.530 -7.806 -11.662 1.00 90.06 201 TYR A C 1
ATOM 1593 O O . TYR A 1 201 ? 19.513 -8.935 -11.169 1.00 90.06 201 TYR A O 1
ATOM 1601 N N . LEU A 1 202 ? 20.020 -7.550 -12.871 1.00 88.38 202 LEU A N 1
ATOM 1602 C CA . LEU A 1 202 ? 20.604 -8.566 -13.730 1.00 88.38 202 LEU A CA 1
ATOM 1603 C C . LEU A 1 202 ? 22.111 -8.632 -13.504 1.00 88.38 202 LEU A C 1
ATOM 1605 O O . LEU A 1 202 ? 22.798 -7.611 -13.416 1.00 88.38 202 LEU A O 1
ATOM 1609 N N . LYS A 1 203 ? 22.633 -9.858 -13.433 1.00 86.12 203 LYS A N 1
ATOM 1610 C CA . LYS A 1 203 ? 24.076 -10.101 -13.337 1.00 86.12 203 LYS A CA 1
ATOM 1611 C C . LYS A 1 203 ? 24.806 -9.636 -14.602 1.00 86.12 203 LYS A C 1
ATOM 1613 O O . LYS A 1 203 ? 25.882 -9.057 -14.508 1.00 86.12 203 LYS A O 1
ATOM 1618 N N . ASP A 1 204 ? 24.213 -9.906 -15.758 1.00 82.69 204 ASP A N 1
ATOM 1619 C CA . ASP A 1 204 ? 24.670 -9.510 -17.085 1.00 82.69 204 ASP A CA 1
ATOM 1620 C C . ASP A 1 204 ? 23.475 -9.530 -18.061 1.00 82.69 204 ASP A C 1
ATOM 1622 O O . ASP A 1 204 ? 22.370 -9.928 -17.688 1.00 82.69 204 ASP A O 1
ATOM 1626 N N . SER A 1 205 ? 23.690 -9.074 -19.297 1.00 82.25 205 SER A N 1
ATOM 1627 C CA . SER A 1 205 ? 22.660 -8.981 -20.346 1.00 82.25 205 SER A CA 1
ATOM 1628 C C . SER A 1 205 ? 22.548 -10.248 -21.207 1.00 82.25 205 SER A C 1
ATOM 1630 O O . SER A 1 205 ? 22.101 -10.179 -22.352 1.00 82.25 205 SER A O 1
ATOM 1632 N N . SER A 1 206 ? 23.018 -11.401 -20.717 1.00 87.06 206 SER A N 1
ATOM 1633 C CA . SER A 1 206 ? 22.820 -12.669 -21.423 1.00 87.06 206 SER A CA 1
ATOM 1634 C C . SER A 1 206 ? 21.378 -13.172 -21.277 1.00 87.06 206 SER A C 1
ATOM 1636 O O . SER A 1 206 ? 20.592 -12.668 -20.473 1.00 87.06 206 SER A O 1
ATOM 1638 N N . ALA A 1 207 ? 21.010 -14.173 -22.078 1.00 87.00 207 ALA A N 1
ATOM 1639 C CA . ALA A 1 207 ? 19.650 -14.707 -22.082 1.00 87.00 207 ALA A CA 1
ATOM 1640 C C . ALA A 1 207 ? 19.249 -15.337 -20.734 1.00 87.00 207 ALA A C 1
ATOM 1642 O O . ALA A 1 207 ? 18.088 -15.233 -20.338 1.00 87.00 207 ALA A O 1
ATOM 1643 N N . ASP A 1 208 ? 20.195 -15.953 -20.014 1.00 90.00 208 ASP A N 1
ATOM 1644 C CA . ASP A 1 208 ? 19.883 -16.726 -18.807 1.00 90.00 208 ASP A CA 1
ATOM 1645 C C . ASP A 1 208 ? 19.409 -15.838 -17.638 1.00 90.00 208 ASP A C 1
ATOM 1647 O O . ASP A 1 208 ? 18.332 -16.115 -17.101 1.00 90.00 208 ASP A O 1
ATOM 1651 N N . PRO A 1 209 ? 20.109 -14.749 -17.240 1.00 87.69 209 PRO A N 1
ATOM 1652 C CA . PRO A 1 209 ? 19.630 -13.863 -16.178 1.00 87.69 209 PRO A CA 1
ATOM 1653 C C . PRO A 1 209 ? 18.315 -13.165 -16.522 1.00 87.69 209 PRO A C 1
ATOM 1655 O O . PRO A 1 209 ? 17.475 -13.005 -15.641 1.00 87.69 209 PRO A O 1
ATOM 1658 N N . ILE A 1 210 ? 18.116 -12.785 -17.789 1.00 84.88 210 ILE A N 1
ATOM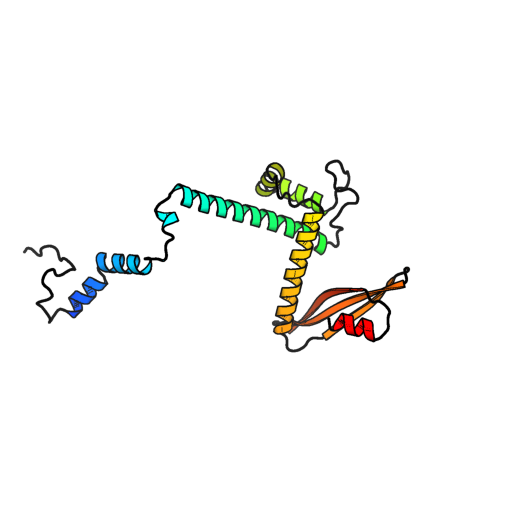 1659 C CA . ILE A 1 210 ? 16.871 -12.157 -18.255 1.00 84.88 210 ILE A CA 1
ATOM 1660 C C . ILE A 1 210 ? 15.708 -13.144 -18.118 1.00 84.88 210 ILE A C 1
ATOM 1662 O O . ILE A 1 210 ? 14.677 -12.818 -17.531 1.00 84.88 210 ILE A O 1
ATOM 1666 N N . SER A 1 211 ? 15.887 -14.378 -18.597 1.00 88.31 211 SER A N 1
ATOM 1667 C CA . SER A 1 211 ? 14.888 -15.437 -18.450 1.00 88.31 211 SER A CA 1
ATOM 1668 C C . SER A 1 211 ? 14.579 -15.700 -16.974 1.00 88.31 211 SER A C 1
ATOM 1670 O O . SER A 1 211 ? 13.416 -15.756 -16.582 1.00 88.31 211 SER A O 1
ATOM 1672 N N . ALA A 1 212 ? 15.605 -15.804 -16.126 1.00 87.50 212 ALA A N 1
ATOM 1673 C CA . ALA A 1 212 ? 15.420 -16.012 -14.693 1.00 87.50 212 ALA A CA 1
ATOM 1674 C C . ALA A 1 212 ? 14.686 -14.844 -14.016 1.00 87.50 212 ALA A C 1
ATOM 1676 O O . ALA A 1 212 ? 13.910 -15.072 -13.096 1.00 87.50 212 ALA A O 1
ATOM 1677 N N . ALA A 1 213 ? 14.902 -13.602 -14.452 1.00 85.88 213 ALA A N 1
ATOM 1678 C CA . ALA A 1 213 ? 14.188 -12.447 -13.918 1.00 85.88 213 ALA A CA 1
ATOM 1679 C C . ALA A 1 213 ? 12.700 -12.442 -14.301 1.00 85.88 213 ALA A C 1
ATOM 1681 O O . ALA A 1 213 ? 11.883 -11.999 -13.503 1.00 85.88 213 ALA A O 1
ATOM 1682 N N . ILE A 1 214 ? 12.350 -12.939 -15.492 1.00 85.00 214 ILE A N 1
ATOM 1683 C CA . ILE A 1 214 ? 10.963 -12.992 -15.980 1.00 85.00 214 ILE A CA 1
ATOM 1684 C C . ILE A 1 214 ? 10.169 -14.145 -15.341 1.00 85.00 214 ILE A C 1
ATOM 1686 O O . ILE A 1 214 ? 8.970 -13.995 -15.116 1.00 85.00 214 ILE A O 1
ATOM 1690 N N . PHE A 1 215 ? 10.812 -15.291 -15.087 1.00 82.81 215 PHE A N 1
ATOM 1691 C CA . PHE A 1 215 ? 10.137 -16.532 -14.670 1.00 82.81 215 PHE A CA 1
ATOM 1692 C C . PHE A 1 215 ? 10.304 -16.922 -13.188 1.00 82.81 215 PHE A C 1
ATOM 1694 O O . PHE A 1 215 ? 9.758 -17.954 -12.797 1.00 82.81 215 PHE A O 1
ATOM 1701 N N . ASN A 1 216 ? 11.048 -16.156 -12.381 1.00 63.50 216 ASN A N 1
ATOM 1702 C CA . ASN A 1 216 ? 11.090 -16.327 -10.915 1.00 63.50 216 ASN A CA 1
ATOM 1703 C C . ASN A 1 216 ? 9.876 -15.693 -10.232 1.00 63.50 216 ASN A C 1
ATOM 1705 O O . ASN A 1 216 ? 9.418 -16.283 -9.230 1.00 63.50 216 ASN A O 1
#

Mean predicted aligned error: 11.62 Å

Secondary structure (DSSP, 8-state):
-------SS-SS----GGGHHHHHHHHHTSHHHHHHHHHHHHTTTS-HHHHH-HHHHHHHHHHHHHHHHHHHHHHHHHHHHHHHHHTT--S--S--STT-S---HHHHHHHHHHHH-HHHHHHHHH-SS--S-SHHHHHHHHHHHHHHHHHHHHHHHTT-S-EEEEEEEEE-TTS-EEEEEEEEEE-TTS-EEEEEEEEEEESSSSHHHHHHHHH-

Radius of gyration: 31.94 Å; Cα contacts (8 Å, |Δi|>4): 184; chains: 1; bounding box: 98×54×56 Å

Organism: Pleurodeles waltl (NCBI:txid8319)

Foldseek 3Di:
DDPPDDDLDDPPDDPPPVCVVVSVVCNCPDPVNVVVVVCVVCPPVDDVCCVPPVVVVVVVVVVVVVVVLVVVLLVQLLVLVVVCVVVVADQADPDLDPPDPDNGSSLVSLVVVLVVDVSSVVCCVPPDDDNCRDPVSNVVSVVVVLVVLLVVVVVQVVVFPDKDWDWDWDADPVRKIKIWIWIWTQGPVRDIDIGTNDIDTFPHPDPVSVVVVVPD

Nearest PDB structures (foldseek):
  3n8b-assembly1_B  TM=4.622E-01  e=4.711E-01  Borreliella burgdorferi
  5aig-assembly2_B  TM=4.474E-01  e=5.960E-01  unidentified
  6isl-assembly1_B-2  TM=2.966E-01  e=1.542E-01  Streptomyces xiamenensis 318
  3nja-assembly1_B  TM=2.858E-01  e=4.711E-01  Chromobacterium violaceum ATCC 12472
  5oqa-assembly1_A  TM=5.189E-01  e=4.400E+00  Lobophyllia hemprichii

Solvent-accessible surface area (backbone atoms only — not comparable to full-atom values): 12770 Å² total; per-residue (Å²): 142,78,89,73,81,85,66,77,64,65,94,84,61,84,86,59,68,91,54,37,70,62,51,49,55,50,28,65,71,26,70,68,46,46,52,49,52,52,48,58,75,44,57,88,73,59,63,64,62,55,75,75,28,69,66,55,36,52,48,53,52,53,50,50,55,49,50,54,50,51,52,51,53,51,50,53,54,49,50,39,52,49,50,26,62,78,67,73,44,62,54,68,34,96,43,66,51,93,84,40,94,54,35,18,54,38,51,54,44,53,53,52,50,26,76,76,32,68,70,47,37,51,42,62,74,68,46,86,87,68,67,72,68,54,72,68,50,48,47,53,51,51,50,53,52,49,51,55,49,49,53,52,49,53,56,52,58,76,75,34,97,53,79,45,82,45,76,49,76,48,68,48,99,84,72,49,32,38,34,39,39,30,42,34,34,49,46,99,82,76,42,84,45,79,40,83,75,48,78,42,81,34,90,52,93,52,72,65,48,52,50,51,66,76,74,110

InterPro domains:
  IPR025398 ZMYM1-like, RNase-like domain [PF14291] (10-214)

Sequence (216 aa):
MYCNNLISWTRTGVTDLKHLAEKIKRHDSSESHLTNVLKLSSFGKSNIALQLNEAYRKGVIKHNEEVDKNRYILSKLIDCVKFCGAFELVVRGHDETEESLNPGVFRRLVDFVSSIESAMEAHLKSATVFKGTPKTIQNELIDCMLEVTKETIVQQLGSTDYVAIQADDTTDVSTKTQSVLVFRYIDGNSKVVKRFYCFSYLKDSSADPISAAIFN